Protein AF-A0A0F9R6Q9-F1 (afdb_monomer_lite)

Organism: NCBI:txid412755

Foldseek 3Di:
DVPVVPPCPQDLLLLVCLLVVLLCLLVVLLVVLLVLVVVLVVQCVDWDDDPPDTSNVVCCVPSVVVNVVSLCSLVVSLVVSVVSLVVLQVSLQVDADDPVVLVSLVVSLVVSLVVLVVQLVVLVVQLPDPSRNVSSVSSVNSNVCSNCVSVVSNVSSVSSSVSNVVSNVVVCVVVPHD

Secondary structure (DSSP, 8-state):
-TTSTT-----S-HHHHHHHHHHHHHHHHHHHHHHHHHHHHHHHT---EETTEEHHHHHIIIIIHHHHHHHTHHHHHHHHHHHHHHHHHHHHHH----TTHHHHHHHHHHHHHHHHHHHHHHHHHHHT-TTTHHHHHT-HHHHHHHHTHHHHHHHHHHHHHHHHHHHHHHHHHHTT--

Structure (mmCIF, N/CA/C/O backbone):
data_AF-A0A0F9R6Q9-F1
#
_entry.id   AF-A0A0F9R6Q9-F1
#
loop_
_atom_site.group_PDB
_atom_site.id
_atom_site.type_symbol
_atom_site.label_atom_id
_atom_site.label_alt_id
_atom_site.label_comp_id
_atom_site.label_asym_id
_atom_site.label_entity_id
_atom_site.label_seq_id
_atom_site.pdbx_PDB_ins_code
_atom_site.Cartn_x
_atom_site.Cartn_y
_atom_site.Cartn_z
_atom_site.occupancy
_atom_site.B_iso_or_equiv
_atom_site.auth_seq_id
_atom_site.auth_comp_id
_atom_site.auth_asym_id
_atom_site.auth_atom_id
_atom_site.pdbx_PDB_model_num
ATOM 1 N N . MET A 1 1 ? -30.811 22.937 2.081 1.00 49.84 1 MET A N 1
ATOM 2 C CA . MET A 1 1 ? -29.394 22.518 2.237 1.00 49.84 1 MET A CA 1
ATOM 3 C C . MET A 1 1 ? -29.065 21.792 3.549 1.00 49.84 1 MET A C 1
ATOM 5 O O . MET A 1 1 ? -28.247 20.889 3.500 1.00 49.84 1 MET A O 1
ATOM 9 N N . LYS A 1 2 ? -29.714 22.069 4.697 1.00 50.75 2 LYS A N 1
ATOM 10 C CA . LYS A 1 2 ? -29.439 21.378 5.986 1.00 50.75 2 LYS A CA 1
ATOM 11 C C . LYS A 1 2 ? -29.636 19.845 5.993 1.00 50.75 2 LYS A C 1
ATOM 13 O O . LYS A 1 2 ? -29.065 19.165 6.833 1.00 50.75 2 LYS A O 1
ATOM 18 N N . LYS A 1 3 ? -30.422 19.289 5.062 1.00 51.88 3 LYS A N 1
ATOM 19 C CA . LYS A 1 3 ? -30.793 17.859 5.047 1.00 51.88 3 LYS A CA 1
ATOM 20 C C . LYS A 1 3 ? -29.731 16.928 4.438 1.00 51.88 3 LYS A C 1
ATOM 22 O O . LYS A 1 3 ? -29.736 15.747 4.757 1.00 51.88 3 LYS A O 1
ATOM 27 N N . LEU A 1 4 ? -28.808 17.443 3.617 1.00 53.22 4 LEU A N 1
ATOM 28 C CA . LEU A 1 4 ? -27.757 16.631 2.978 1.00 53.22 4 LEU A CA 1
ATOM 29 C C . LEU A 1 4 ? -26.579 16.318 3.919 1.00 53.22 4 LEU A C 1
ATOM 31 O O . LEU A 1 4 ? -25.857 15.357 3.691 1.00 53.22 4 LEU A O 1
ATOM 35 N N . ILE A 1 5 ? -26.413 17.079 5.007 1.00 56.38 5 ILE A N 1
ATOM 36 C CA . ILE A 1 5 ? -25.300 16.910 5.962 1.00 56.38 5 ILE A CA 1
ATOM 37 C C . ILE A 1 5 ? -25.595 15.821 7.015 1.00 56.38 5 ILE A C 1
ATOM 39 O O . ILE A 1 5 ? -24.672 15.276 7.614 1.00 56.38 5 ILE A O 1
ATOM 43 N N . ASN A 1 6 ? -26.864 15.441 7.206 1.00 53.72 6 ASN A N 1
ATOM 44 C CA . ASN A 1 6 ? -27.277 14.552 8.300 1.00 53.72 6 ASN A CA 1
ATOM 45 C C . ASN A 1 6 ? -27.251 13.053 7.976 1.00 53.72 6 ASN A C 1
ATOM 47 O O . ASN A 1 6 ? -27.572 12.252 8.847 1.00 53.72 6 ASN A O 1
ATOM 51 N N . ASN A 1 7 ? -26.860 12.649 6.765 1.00 53.81 7 ASN A N 1
ATOM 52 C CA . ASN A 1 7 ? -26.828 11.234 6.382 1.00 53.81 7 ASN A CA 1
ATOM 53 C C . ASN A 1 7 ? -25.393 10.709 6.249 1.00 53.81 7 ASN A C 1
ATOM 55 O O . ASN A 1 7 ? -25.050 10.025 5.290 1.00 53.81 7 ASN A O 1
ATOM 59 N N . LYS A 1 8 ? -24.537 11.036 7.224 1.00 55.62 8 LYS A N 1
ATOM 60 C CA . LYS A 1 8 ? -23.214 10.417 7.361 1.00 55.62 8 LYS A CA 1
ATOM 61 C C . LYS A 1 8 ? -23.377 9.018 7.954 1.00 55.62 8 LYS A C 1
ATOM 63 O O . LYS A 1 8 ? -23.100 8.797 9.131 1.00 55.62 8 LYS A O 1
ATOM 68 N N . LYS A 1 9 ? -23.882 8.076 7.155 1.00 58.88 9 LYS A N 1
ATOM 69 C CA . LYS A 1 9 ? -23.784 6.655 7.498 1.00 58.88 9 LYS A CA 1
ATOM 70 C C . LYS A 1 9 ? -22.306 6.305 7.422 1.00 58.88 9 LYS A C 1
ATOM 72 O O . LYS A 1 9 ? -21.715 6.392 6.353 1.00 58.88 9 LYS A O 1
ATOM 77 N N . GLY A 1 10 ? -21.704 6.026 8.571 1.00 59.50 10 GLY A N 1
ATOM 78 C CA . GLY A 1 10 ? -20.314 5.603 8.611 1.00 59.50 10 GLY A CA 1
ATOM 79 C C . GLY A 1 10 ? -20.150 4.325 7.814 1.00 59.50 10 GLY A C 1
ATOM 80 O O . GLY A 1 10 ? -20.904 3.380 8.022 1.00 59.50 10 GLY A O 1
ATOM 81 N N . GLU A 1 11 ? -19.177 4.304 6.920 1.00 73.69 11 GLU A N 1
ATOM 82 C CA . GLU A 1 11 ? -18.797 3.089 6.227 1.00 73.69 11 GLU A CA 1
ATOM 83 C C . GLU A 1 11 ? -18.046 2.188 7.235 1.00 73.69 11 GLU A C 1
ATOM 85 O O . GLU A 1 11 ? -17.317 2.648 8.126 1.00 73.69 11 GLU A O 1
ATOM 90 N N . TYR A 1 12 ? -18.425 0.907 7.264 1.00 72.69 12 TYR A N 1
ATOM 91 C CA . TYR A 1 12 ? -17.938 -0.087 8.240 1.00 72.69 12 TYR A CA 1
ATOM 92 C C . TYR A 1 12 ? -16.929 -1.046 7.610 1.00 72.69 12 TYR A C 1
ATOM 94 O O . TYR A 1 12 ? -16.287 -1.822 8.309 1.00 72.69 12 TYR A O 1
ATOM 102 N N . ALA A 1 13 ? -16.810 -0.987 6.286 1.00 84.44 13 ALA A N 1
ATOM 103 C CA . ALA A 1 13 ? -15.943 -1.835 5.495 1.00 84.44 13 ALA A CA 1
ATOM 104 C C . ALA A 1 13 ? -14.627 -1.133 5.129 1.00 84.44 13 ALA A C 1
ATOM 106 O O . ALA A 1 13 ? -13.874 -1.685 4.344 1.00 84.44 13 ALA A O 1
ATOM 107 N N . ASP A 1 14 ? -14.314 0.034 5.701 1.00 88.94 14 ASP A N 1
ATOM 108 C CA . ASP A 1 14 ? -13.165 0.867 5.311 1.00 88.94 14 ASP A CA 1
ATOM 109 C C . ASP A 1 14 ? -11.842 0.093 5.302 1.00 88.94 14 ASP A C 1
ATOM 111 O O . ASP A 1 14 ? -11.102 0.135 4.324 1.00 88.94 14 ASP A O 1
ATOM 115 N N . VAL A 1 15 ? -11.561 -0.670 6.366 1.00 90.31 15 VAL A N 1
ATOM 116 C CA . VAL A 1 15 ? -10.342 -1.493 6.465 1.00 90.31 15 VAL A CA 1
ATOM 117 C C . VAL A 1 15 ? -10.361 -2.627 5.439 1.00 90.31 15 VAL A C 1
ATOM 119 O O . VAL A 1 15 ? -9.342 -2.930 4.829 1.00 90.31 15 VAL A O 1
ATOM 122 N N . PHE A 1 16 ? -11.522 -3.238 5.212 1.00 90.81 16 PHE A N 1
ATOM 123 C CA . PHE A 1 16 ? -11.678 -4.316 4.239 1.00 90.81 16 PHE A CA 1
ATOM 124 C C . PHE A 1 16 ? -11.489 -3.815 2.798 1.00 90.81 16 PHE A C 1
ATOM 126 O O . PHE A 1 16 ? -10.716 -4.390 2.033 1.00 90.81 16 PHE A O 1
ATOM 133 N N . ILE A 1 17 ? -12.130 -2.697 2.450 1.00 92.06 17 ILE A N 1
ATOM 134 C CA . ILE A 1 17 ? -11.990 -2.013 1.161 1.00 92.06 17 ILE A CA 1
ATOM 135 C C . ILE A 1 17 ? -10.543 -1.571 0.964 1.00 92.06 17 ILE A C 1
ATOM 137 O O . ILE A 1 17 ? -9.988 -1.780 -0.109 1.00 92.06 17 ILE A O 1
ATOM 141 N N . PHE A 1 18 ? -9.901 -1.024 1.998 1.00 94.81 18 PHE A N 1
ATOM 142 C CA . PHE A 1 18 ? -8.489 -0.650 1.966 1.00 94.81 18 PHE A CA 1
ATOM 143 C C . PHE A 1 18 ? -7.573 -1.813 1.581 1.00 94.81 18 PHE A C 1
ATOM 145 O O . PHE A 1 18 ? -6.717 -1.656 0.710 1.00 94.81 18 PHE A O 1
ATOM 152 N N . ILE A 1 19 ? -7.770 -2.988 2.176 1.00 95.06 19 ILE A N 1
ATOM 153 C CA . ILE A 1 19 ? -6.961 -4.175 1.873 1.00 95.06 19 ILE A CA 1
ATOM 154 C C . ILE A 1 19 ? -7.124 -4.581 0.404 1.00 95.06 19 ILE A C 1
ATOM 156 O O . ILE A 1 19 ? -6.133 -4.789 -0.292 1.00 95.06 19 ILE A O 1
ATOM 160 N N . ILE A 1 20 ? -8.361 -4.647 -0.093 1.00 95.06 20 ILE A N 1
ATOM 161 C CA . ILE A 1 20 ? -8.629 -5.044 -1.482 1.00 95.06 20 ILE A CA 1
ATOM 162 C C . ILE A 1 20 ? -8.074 -4.007 -2.462 1.00 95.06 20 ILE A C 1
ATOM 164 O O . ILE A 1 20 ? -7.374 -4.350 -3.412 1.00 95.06 20 ILE A O 1
ATOM 168 N N . MET A 1 21 ? -8.362 -2.730 -2.226 1.00 96.88 21 MET A N 1
ATOM 169 C CA . MET A 1 21 ? -7.955 -1.648 -3.117 1.00 96.88 21 MET A CA 1
ATOM 170 C C . MET A 1 21 ? -6.442 -1.458 -3.137 1.00 96.88 21 MET A C 1
ATOM 172 O O . MET A 1 21 ? -5.885 -1.244 -4.208 1.00 96.88 21 MET A O 1
ATOM 176 N N . SER A 1 22 ? -5.762 -1.576 -1.994 1.00 96.81 22 SER A N 1
ATOM 177 C CA . SER A 1 22 ? -4.297 -1.501 -1.955 1.00 96.81 22 SER A CA 1
ATOM 178 C C . SER A 1 22 ? -3.659 -2.610 -2.789 1.00 96.81 22 SER A C 1
ATOM 180 O O . SER A 1 22 ? -2.757 -2.329 -3.574 1.00 96.81 22 SER A O 1
ATOM 182 N N . PHE A 1 23 ? -4.175 -3.840 -2.708 1.00 96.88 23 PHE A N 1
ATOM 183 C CA . PHE A 1 23 ? -3.719 -4.939 -3.556 1.00 96.88 23 PHE A CA 1
ATOM 184 C C . PHE A 1 23 ? -3.945 -4.646 -5.043 1.00 96.88 23 PHE A C 1
ATOM 186 O O . PHE A 1 23 ? -3.007 -4.742 -5.834 1.00 96.88 23 PHE A O 1
ATOM 193 N N . ILE A 1 24 ? -5.160 -4.229 -5.418 1.00 97.19 24 ILE A N 1
ATOM 194 C CA . ILE A 1 24 ? -5.497 -3.905 -6.810 1.00 97.19 24 ILE A CA 1
ATOM 195 C C . ILE A 1 24 ? -4.586 -2.799 -7.348 1.00 97.19 24 ILE A C 1
ATOM 197 O O . ILE A 1 24 ? -4.060 -2.948 -8.445 1.00 97.19 24 ILE A O 1
ATOM 201 N N . ILE A 1 25 ? -4.363 -1.722 -6.590 1.00 96.25 25 ILE A N 1
ATOM 202 C CA . ILE A 1 25 ? -3.530 -0.589 -7.018 1.00 96.25 25 ILE A CA 1
ATOM 203 C C . ILE A 1 25 ? -2.104 -1.046 -7.331 1.00 96.25 25 ILE A C 1
ATOM 205 O O . ILE A 1 25 ? -1.585 -0.718 -8.397 1.00 96.25 25 ILE A O 1
ATOM 209 N N . VAL A 1 26 ? -1.467 -1.813 -6.438 1.00 96.00 26 VAL A N 1
ATOM 210 C CA . VAL A 1 26 ? -0.075 -2.244 -6.653 1.00 96.00 26 VAL A CA 1
ATOM 211 C C . VAL A 1 26 ? 0.029 -3.235 -7.794 1.00 96.00 26 VAL A C 1
ATOM 213 O O . VAL A 1 26 ? 0.917 -3.096 -8.628 1.00 96.00 26 VAL A O 1
ATOM 216 N N . VAL A 1 27 ? -0.873 -4.215 -7.863 1.00 95.56 27 VAL A N 1
ATOM 217 C CA . VAL A 1 27 ? -0.855 -5.201 -8.949 1.00 95.56 27 VAL A CA 1
ATOM 218 C C . VAL A 1 27 ? -1.107 -4.515 -10.288 1.00 95.56 27 VAL A C 1
ATOM 220 O O . VAL A 1 27 ? -0.367 -4.748 -11.240 1.00 95.56 27 VAL A O 1
ATOM 223 N N . PHE A 1 28 ? -2.089 -3.618 -10.360 1.00 96.06 28 PHE A N 1
ATOM 224 C CA . PHE A 1 28 ? -2.407 -2.876 -11.574 1.00 96.06 28 PHE A CA 1
ATOM 225 C C . PHE A 1 28 ? -1.237 -1.992 -12.026 1.00 96.06 28 PHE A C 1
ATOM 227 O O . PHE A 1 28 ? -0.810 -2.090 -13.176 1.00 96.06 28 PHE A O 1
ATOM 234 N N . PHE A 1 29 ? -0.657 -1.184 -11.130 1.00 95.75 29 PHE A N 1
ATOM 235 C CA . PHE A 1 29 ? 0.497 -0.344 -11.475 1.00 95.75 29 PHE A CA 1
ATOM 236 C C . PHE A 1 29 ? 1.744 -1.164 -11.786 1.00 95.75 29 PHE A C 1
ATOM 238 O O . PHE A 1 29 ? 2.501 -0.790 -12.677 1.00 95.75 29 PHE A O 1
ATOM 245 N N . GLY A 1 30 ? 1.942 -2.291 -11.104 1.00 94.56 30 GLY A N 1
ATOM 246 C CA . GLY A 1 30 ? 3.013 -3.227 -11.409 1.00 94.56 30 GLY A CA 1
ATOM 247 C C . GLY A 1 30 ? 2.889 -3.767 -12.830 1.00 94.56 30 GLY A C 1
ATOM 248 O O . GLY A 1 30 ? 3.855 -3.697 -13.584 1.00 94.56 30 GLY A O 1
ATOM 249 N N . ILE A 1 31 ? 1.702 -4.255 -13.219 1.00 93.62 31 ILE A N 1
ATOM 250 C CA . ILE A 1 31 ? 1.449 -4.821 -14.556 1.00 93.62 31 ILE A CA 1
ATOM 251 C C . ILE A 1 31 ? 1.641 -3.752 -15.623 1.00 93.62 31 ILE A C 1
ATOM 253 O O . ILE A 1 31 ? 2.298 -4.008 -16.631 1.00 93.62 31 ILE A O 1
ATOM 257 N N . MET A 1 32 ? 1.112 -2.548 -15.392 1.00 93.50 32 MET A N 1
ATOM 258 C CA . MET A 1 32 ? 1.340 -1.424 -16.293 1.00 93.50 32 MET A CA 1
ATOM 259 C C . MET A 1 32 ? 2.835 -1.155 -16.452 1.00 93.50 32 MET A C 1
ATOM 261 O O . MET A 1 32 ? 3.331 -1.167 -17.574 1.00 93.50 32 MET A O 1
ATOM 265 N N . TYR A 1 33 ? 3.564 -0.974 -15.348 1.00 94.00 33 TYR A N 1
ATOM 266 C CA . TYR A 1 33 ? 4.995 -0.680 -15.385 1.00 94.00 33 TYR A CA 1
ATOM 267 C C . TYR A 1 33 ? 5.789 -1.769 -16.118 1.00 94.00 33 TYR A C 1
ATOM 269 O O . TYR A 1 33 ? 6.600 -1.453 -16.984 1.00 94.00 33 TYR A O 1
ATOM 277 N N . TYR A 1 34 ? 5.493 -3.043 -15.848 1.00 93.62 34 TYR A N 1
ATOM 278 C CA . TYR A 1 34 ? 6.094 -4.177 -16.549 1.00 93.62 34 TYR A CA 1
ATOM 279 C C . TYR A 1 34 ? 5.847 -4.121 -18.061 1.00 93.62 34 TYR A C 1
ATOM 281 O O . TYR A 1 34 ? 6.783 -4.257 -18.849 1.00 93.62 34 TYR A O 1
ATOM 289 N N . GLY A 1 35 ? 4.601 -3.864 -18.473 1.00 92.38 35 GLY A N 1
ATOM 290 C CA . GLY A 1 35 ? 4.248 -3.706 -19.882 1.00 92.38 35 GLY A CA 1
ATOM 291 C C . GLY A 1 35 ? 5.049 -2.590 -20.555 1.00 92.38 35 GLY A C 1
ATOM 292 O O . GLY A 1 35 ? 5.602 -2.801 -21.632 1.00 92.38 35 GLY A O 1
ATOM 293 N N . PHE A 1 36 ? 5.185 -1.433 -19.901 1.00 91.19 36 PHE A N 1
ATOM 294 C CA . PHE A 1 36 ? 5.986 -0.318 -20.420 1.00 91.19 36 PHE A CA 1
ATOM 295 C C . PHE A 1 36 ? 7.472 -0.658 -20.538 1.00 91.19 36 PHE A C 1
ATOM 297 O O . PHE A 1 36 ? 8.080 -0.314 -21.548 1.00 91.19 36 PHE A O 1
ATOM 304 N N . THR A 1 37 ? 8.046 -1.377 -19.570 1.00 91.00 37 THR A N 1
ATOM 305 C CA . THR A 1 37 ? 9.433 -1.857 -19.654 1.00 91.00 37 THR A CA 1
ATOM 306 C C . THR A 1 37 ? 9.634 -2.819 -20.828 1.00 91.00 37 THR A C 1
ATOM 308 O O . THR A 1 37 ? 10.640 -2.727 -21.525 1.00 91.00 37 THR A O 1
ATOM 311 N N . LEU A 1 38 ? 8.685 -3.724 -21.096 1.00 91.56 38 LEU A N 1
ATOM 312 C CA . LEU A 1 38 ? 8.763 -4.601 -22.270 1.00 91.56 38 LEU A CA 1
ATOM 313 C C . LEU A 1 38 ? 8.717 -3.811 -23.583 1.00 91.56 38 LEU A C 1
ATOM 315 O O . LEU A 1 38 ? 9.491 -4.105 -24.493 1.00 91.56 38 LEU A O 1
ATOM 319 N N . PHE A 1 39 ? 7.843 -2.804 -23.676 1.00 89.44 39 PHE A N 1
ATOM 320 C CA . PHE A 1 39 ? 7.769 -1.933 -24.849 1.00 89.44 39 PHE A CA 1
ATOM 321 C C . PHE A 1 39 ? 9.050 -1.122 -25.055 1.00 89.44 39 PHE A C 1
ATOM 323 O O . PHE A 1 39 ? 9.545 -1.065 -26.176 1.00 89.44 39 PHE A O 1
ATOM 330 N N . ASP A 1 40 ? 9.597 -0.531 -23.992 1.00 88.62 40 ASP A N 1
ATOM 331 C CA . ASP A 1 40 ? 10.844 0.237 -24.047 1.00 88.62 40 ASP A CA 1
ATOM 332 C C . ASP A 1 40 ? 12.018 -0.628 -24.530 1.00 88.62 40 ASP A C 1
ATOM 334 O O . ASP A 1 40 ? 12.693 -0.285 -25.501 1.00 88.62 40 ASP A O 1
ATOM 338 N N . ASN A 1 41 ? 12.170 -1.827 -23.958 1.00 89.12 41 ASN A N 1
ATOM 339 C CA . ASN A 1 41 ? 13.186 -2.784 -24.389 1.00 89.12 41 ASN A CA 1
ATOM 340 C C . ASN A 1 41 ? 13.006 -3.201 -25.856 1.00 89.12 41 ASN A C 1
ATOM 342 O O . ASN A 1 41 ? 13.977 -3.252 -26.607 1.00 89.12 41 ASN A O 1
ATOM 346 N N . ALA A 1 42 ? 11.774 -3.487 -26.289 1.00 89.06 42 ALA A N 1
ATOM 347 C CA . ALA A 1 42 ? 11.504 -3.871 -27.671 1.00 89.06 42 ALA A CA 1
ATOM 348 C C . ALA A 1 42 ? 11.851 -2.738 -28.650 1.00 89.06 42 ALA A C 1
ATOM 350 O O . ALA A 1 42 ? 12.528 -2.978 -29.649 1.00 89.06 42 ALA A O 1
ATOM 351 N N . LEU A 1 43 ? 11.453 -1.499 -28.349 1.00 85.88 43 LEU A N 1
ATOM 352 C CA . LEU A 1 43 ? 11.742 -0.340 -29.195 1.00 85.88 43 LEU A CA 1
ATOM 353 C C . LEU A 1 43 ? 13.237 0.003 -29.224 1.00 85.88 43 LEU A C 1
ATOM 355 O O . LEU A 1 43 ? 13.754 0.336 -30.287 1.00 85.88 43 LEU A O 1
ATOM 359 N N . GLY A 1 44 ? 13.945 -0.148 -28.101 1.00 82.12 44 GLY A N 1
ATOM 360 C CA . GLY A 1 44 ? 15.389 0.086 -28.015 1.00 82.12 44 GLY A CA 1
ATOM 361 C C . GLY A 1 44 ? 16.240 -0.906 -28.818 1.00 82.12 44 GLY A C 1
ATOM 362 O O . GLY A 1 44 ? 17.363 -0.583 -29.205 1.00 82.12 44 GLY A O 1
ATOM 363 N N . THR A 1 45 ? 15.717 -2.102 -29.114 1.00 85.38 45 THR A N 1
ATOM 364 C CA . THR A 1 45 ? 16.413 -3.088 -29.966 1.00 85.38 45 THR A CA 1
ATOM 365 C C . THR A 1 45 ? 16.292 -2.807 -31.463 1.00 85.38 45 THR A C 1
ATOM 367 O O . THR A 1 45 ? 17.041 -3.375 -32.259 1.00 85.38 45 THR A O 1
ATOM 370 N N . ILE A 1 46 ? 15.370 -1.932 -31.868 1.00 82.06 46 ILE A N 1
ATOM 371 C CA . ILE A 1 46 ? 15.126 -1.620 -33.272 1.00 82.06 46 ILE A CA 1
ATOM 372 C C . ILE A 1 46 ? 16.068 -0.487 -33.691 1.00 82.06 46 ILE A C 1
ATOM 374 O O . ILE A 1 46 ? 15.859 0.673 -33.350 1.00 82.06 46 ILE A O 1
ATOM 378 N N . GLN A 1 47 ? 17.105 -0.825 -34.456 1.00 77.25 47 GLN A N 1
ATOM 379 C CA . GLN A 1 47 ? 18.075 0.139 -34.976 1.00 77.25 47 GLN A CA 1
ATOM 380 C C . GLN A 1 47 ? 17.966 0.211 -36.497 1.00 77.25 47 GLN A C 1
ATOM 382 O O . GLN A 1 47 ? 18.406 -0.689 -37.209 1.00 77.25 47 GLN A O 1
ATOM 387 N N . PHE A 1 48 ? 17.369 1.286 -37.000 1.00 78.56 48 PHE A N 1
ATOM 388 C CA . PHE A 1 48 ? 17.447 1.653 -38.409 1.00 78.56 48 PHE A CA 1
ATOM 389 C C . PHE A 1 48 ? 17.512 3.174 -38.537 1.00 78.56 48 PHE A C 1
ATOM 391 O O . PHE A 1 48 ? 16.972 3.905 -37.704 1.00 78.56 48 PHE A O 1
ATOM 398 N N . ASP A 1 49 ? 18.202 3.656 -39.563 1.00 74.12 49 ASP A N 1
ATOM 399 C CA . ASP A 1 49 ? 18.291 5.087 -39.837 1.00 74.12 49 ASP A CA 1
ATOM 400 C C . ASP A 1 49 ? 17.112 5.530 -40.708 1.00 74.12 49 ASP A C 1
ATOM 402 O O . ASP A 1 49 ? 16.768 4.888 -41.704 1.00 74.12 49 ASP A O 1
ATOM 406 N N . ILE A 1 50 ? 16.482 6.642 -40.323 1.00 72.69 50 ILE A N 1
ATOM 407 C CA . ILE A 1 50 ? 15.455 7.319 -41.115 1.00 72.69 50 ILE A CA 1
ATOM 408 C C . ILE A 1 50 ? 16.035 8.676 -41.519 1.00 72.69 50 ILE A C 1
ATOM 410 O O . ILE A 1 50 ? 15.971 9.646 -40.761 1.00 72.69 50 ILE A O 1
ATOM 414 N N . GLY A 1 51 ? 16.623 8.744 -42.716 1.00 79.00 51 GLY A N 1
ATOM 415 C CA . GLY A 1 51 ? 17.336 9.941 -43.177 1.00 79.00 51 GLY A CA 1
ATOM 416 C C . GLY A 1 51 ? 18.591 10.221 -42.341 1.00 79.00 51 GLY A C 1
ATOM 417 O O . GLY A 1 51 ? 19.361 9.303 -42.084 1.00 79.00 51 GLY A O 1
ATOM 418 N N . ASP A 1 52 ? 18.772 11.472 -41.902 1.00 77.19 52 ASP A N 1
ATOM 419 C CA . ASP A 1 52 ? 19.916 11.923 -41.081 1.00 77.19 52 ASP A CA 1
ATOM 420 C C . ASP A 1 52 ? 19.713 11.704 -39.566 1.00 77.19 52 ASP A C 1
ATOM 422 O O . ASP A 1 52 ? 20.569 12.060 -38.753 1.00 77.19 52 ASP A O 1
ATOM 426 N N . THR A 1 53 ? 18.567 11.150 -39.156 1.00 73.19 53 THR A N 1
ATOM 427 C CA . THR A 1 53 ? 18.219 10.938 -37.743 1.00 73.19 53 THR A CA 1
ATOM 428 C C . THR A 1 53 ? 18.066 9.459 -37.422 1.00 73.19 53 THR A C 1
ATOM 430 O O . THR A 1 53 ? 17.280 8.746 -38.048 1.00 73.19 53 THR A O 1
ATOM 433 N N . ASN A 1 54 ? 18.781 9.010 -36.391 1.00 80.94 54 ASN A N 1
ATOM 434 C CA . ASN A 1 54 ? 18.693 7.638 -35.912 1.00 80.94 54 ASN A CA 1
ATOM 435 C C . ASN A 1 54 ? 17.333 7.406 -35.235 1.00 80.94 54 ASN A C 1
ATOM 437 O O . ASN A 1 54 ? 16.932 8.183 -34.361 1.00 80.94 54 ASN A O 1
ATOM 441 N N . PHE A 1 55 ? 16.630 6.330 -35.603 1.00 80.12 55 PHE A N 1
ATOM 442 C CA . PHE A 1 55 ? 15.324 5.988 -35.024 1.00 80.12 55 PHE A CA 1
ATOM 443 C C . PHE A 1 55 ? 15.370 5.905 -33.492 1.00 80.12 55 PHE A C 1
ATOM 445 O O . PHE A 1 55 ? 14.460 6.384 -32.816 1.00 80.12 55 PHE A O 1
ATOM 452 N N . THR A 1 56 ? 16.481 5.417 -32.934 1.00 80.69 56 THR A N 1
ATOM 453 C CA . THR A 1 56 ? 16.704 5.335 -31.483 1.00 80.69 56 THR A CA 1
ATOM 454 C C . THR A 1 56 ? 16.607 6.706 -30.807 1.00 80.69 56 THR A C 1
ATOM 456 O O . THR A 1 56 ? 16.071 6.824 -29.710 1.00 80.69 56 THR A O 1
ATOM 459 N N . THR A 1 57 ? 17.079 7.777 -31.454 1.00 82.38 57 THR A N 1
ATOM 460 C CA . THR A 1 57 ? 17.004 9.137 -30.898 1.00 82.38 57 THR A CA 1
ATOM 461 C C . THR A 1 57 ? 15.564 9.641 -30.847 1.00 82.38 57 THR A C 1
ATOM 463 O O . THR A 1 57 ? 15.162 10.240 -29.851 1.00 82.38 57 THR A O 1
ATOM 466 N N . ILE A 1 58 ? 14.772 9.357 -31.885 1.00 82.44 58 ILE A N 1
ATOM 467 C CA . ILE A 1 58 ? 13.352 9.730 -31.949 1.00 82.44 58 ILE A CA 1
ATOM 468 C C . ILE A 1 58 ? 12.558 8.963 -30.884 1.00 82.44 58 ILE A C 1
ATOM 470 O O . ILE A 1 58 ? 11.760 9.560 -30.156 1.00 82.44 58 ILE A O 1
ATOM 474 N N . VAL A 1 5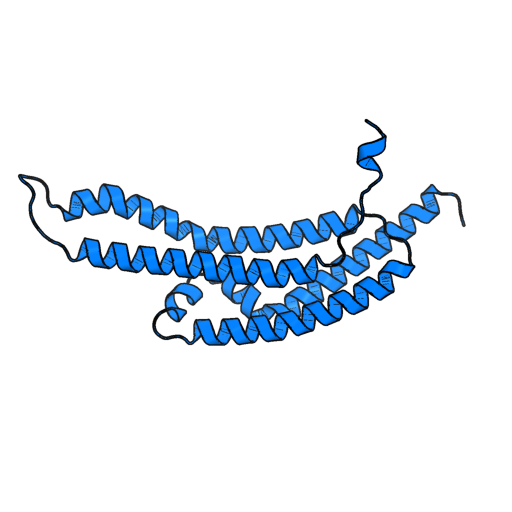9 ? 12.815 7.659 -30.749 1.00 83.06 59 VAL A N 1
ATOM 475 C CA . VAL A 1 59 ? 12.213 6.811 -29.711 1.00 83.06 59 VAL A CA 1
ATOM 476 C C . VAL A 1 59 ? 12.574 7.325 -28.319 1.00 83.06 59 VAL A C 1
ATOM 478 O O . VAL A 1 59 ? 11.680 7.541 -27.510 1.00 83.06 59 VAL A O 1
ATOM 481 N N . ASN A 1 60 ? 13.843 7.623 -28.038 1.00 84.25 60 ASN A N 1
ATOM 482 C CA . ASN A 1 60 ? 14.249 8.127 -26.722 1.00 84.25 60 ASN A CA 1
ATOM 483 C C . ASN A 1 60 ? 13.610 9.483 -26.382 1.00 84.25 60 ASN A C 1
ATOM 485 O O . ASN A 1 60 ? 13.232 9.719 -25.237 1.00 84.25 60 ASN A O 1
ATOM 489 N N . GLN A 1 61 ? 13.447 10.375 -27.363 1.00 88.06 61 GLN A N 1
ATOM 490 C CA . GLN A 1 61 ? 12.818 11.681 -27.139 1.00 88.06 61 GLN A CA 1
ATOM 491 C C . GLN A 1 61 ? 11.304 11.602 -26.915 1.00 88.06 61 GLN A C 1
ATOM 493 O O . GLN A 1 61 ? 10.750 12.473 -26.250 1.00 88.06 61 GLN A O 1
ATOM 498 N N . THR A 1 62 ? 10.636 10.580 -27.451 1.00 85.75 62 THR A N 1
ATOM 499 C CA . THR A 1 62 ? 9.180 10.413 -27.333 1.00 85.75 62 THR A CA 1
ATOM 500 C C . THR A 1 62 ? 8.815 9.387 -26.267 1.00 85.75 62 THR A C 1
ATOM 502 O O . THR A 1 62 ? 8.176 9.720 -25.272 1.00 85.75 62 THR A O 1
ATOM 505 N N . TRP A 1 63 ? 9.249 8.145 -26.446 1.00 86.88 63 TRP A N 1
ATOM 506 C CA . TRP A 1 63 ? 8.967 7.031 -25.551 1.00 86.88 63 TRP A CA 1
ATOM 507 C C . TRP A 1 63 ? 9.769 7.091 -24.252 1.00 86.88 63 TRP A C 1
ATOM 509 O O . TRP A 1 63 ? 9.213 6.799 -23.197 1.00 86.88 63 TRP A O 1
ATOM 519 N N . GLY A 1 64 ? 11.022 7.556 -24.291 1.00 84.62 64 GLY A N 1
ATOM 520 C CA . GLY A 1 64 ? 11.847 7.690 -23.082 1.00 84.62 64 GLY A CA 1
ATOM 521 C C . GLY A 1 64 ? 11.229 8.636 -22.045 1.00 84.62 64 GLY A C 1
ATOM 522 O O . GLY A 1 64 ? 11.158 8.305 -20.865 1.00 84.62 64 GLY A O 1
ATOM 523 N N . GLN A 1 65 ? 10.653 9.762 -22.486 1.00 86.94 65 GLN A N 1
ATOM 524 C CA . GLN A 1 65 ? 9.927 10.677 -21.591 1.00 86.94 65 GLN A CA 1
ATOM 525 C C . GLN A 1 65 ? 8.676 10.033 -20.977 1.00 86.94 65 GLN A C 1
ATOM 527 O O . GLN A 1 65 ? 8.344 10.282 -19.817 1.00 86.94 65 GLN A O 1
ATOM 532 N N . VAL A 1 66 ? 7.976 9.201 -21.752 1.00 86.19 66 VAL A N 1
ATOM 533 C CA . VAL A 1 66 ? 6.821 8.441 -21.267 1.00 86.19 66 VAL A CA 1
ATOM 534 C C . VAL A 1 66 ? 7.284 7.429 -20.221 1.00 86.19 66 VAL A C 1
ATOM 536 O O . VAL A 1 66 ? 6.738 7.406 -19.120 1.00 86.19 66 VAL A O 1
ATOM 539 N N . TYR A 1 67 ? 8.323 6.649 -20.514 1.00 87.00 67 TYR A N 1
ATOM 540 C CA . TYR A 1 67 ? 8.894 5.665 -19.598 1.00 87.00 67 TYR A CA 1
ATOM 541 C C . TYR A 1 67 ? 9.338 6.283 -18.262 1.00 87.00 67 TYR A C 1
ATOM 543 O O . TYR A 1 67 ? 8.980 5.773 -17.195 1.00 87.00 67 TYR A O 1
ATOM 551 N N . ASP A 1 68 ? 10.017 7.431 -18.303 1.00 88.06 68 ASP A N 1
ATOM 552 C CA . ASP A 1 68 ? 10.423 8.173 -17.106 1.00 88.06 68 ASP A CA 1
ATOM 553 C C . ASP A 1 68 ? 9.215 8.599 -16.256 1.00 88.06 68 ASP A C 1
ATOM 555 O O . ASP A 1 68 ? 9.226 8.463 -15.026 1.00 88.06 68 ASP A O 1
ATOM 559 N N . ALA A 1 69 ? 8.131 9.054 -16.894 1.00 88.56 69 ALA A N 1
ATOM 560 C CA . ALA A 1 69 ? 6.886 9.373 -16.199 1.00 88.56 69 ALA A CA 1
ATOM 561 C C . ALA A 1 69 ? 6.258 8.126 -15.550 1.00 88.56 69 ALA A C 1
ATOM 563 O O . ALA A 1 69 ? 5.787 8.189 -14.412 1.00 88.56 69 ALA A O 1
ATOM 564 N N . TYR A 1 70 ? 6.314 6.968 -16.214 1.00 87.88 70 TYR A N 1
ATOM 565 C CA . TYR A 1 70 ? 5.840 5.697 -15.657 1.00 87.88 70 TYR A CA 1
ATOM 566 C C . TYR A 1 70 ? 6.665 5.222 -14.454 1.00 87.88 70 TYR A C 1
ATOM 568 O O . TYR A 1 70 ? 6.114 4.586 -13.552 1.00 87.88 70 TYR A O 1
ATOM 576 N N . GLY A 1 71 ? 7.943 5.601 -14.356 1.00 88.38 71 GLY A N 1
ATOM 577 C CA . GLY A 1 71 ? 8.752 5.400 -13.149 1.00 88.38 71 GLY A CA 1
ATOM 578 C C . GLY A 1 71 ? 8.127 6.014 -11.888 1.00 88.38 71 GLY A C 1
ATOM 579 O O . GLY A 1 71 ? 8.264 5.462 -10.790 1.00 88.38 71 GLY A O 1
ATOM 580 N N . GLN A 1 72 ? 7.357 7.098 -12.034 1.00 92.75 72 GLN A N 1
ATOM 581 C CA . GLN A 1 72 ? 6.676 7.767 -10.922 1.00 92.75 72 GLN A CA 1
ATOM 582 C C . GLN A 1 72 ? 5.507 6.954 -10.350 1.00 92.75 72 GLN A C 1
ATOM 584 O O . GLN A 1 72 ? 5.114 7.190 -9.204 1.00 92.75 72 GLN A O 1
ATOM 589 N N . LEU A 1 73 ? 4.985 5.956 -11.081 1.00 92.00 73 LEU A N 1
ATOM 590 C CA . LEU A 1 73 ? 3.926 5.071 -10.579 1.00 92.00 73 LEU A CA 1
ATOM 591 C C . LEU A 1 73 ? 4.332 4.351 -9.292 1.00 92.00 73 LEU A C 1
ATOM 593 O O . LEU A 1 73 ? 3.479 4.093 -8.443 1.00 92.00 73 LEU A O 1
ATOM 597 N N . ARG A 1 74 ? 5.628 4.063 -9.115 1.00 92.44 74 ARG A N 1
ATOM 598 C CA . ARG A 1 74 ? 6.162 3.423 -7.902 1.00 92.44 74 ARG A CA 1
ATOM 599 C C . ARG A 1 74 ? 5.903 4.273 -6.664 1.00 92.44 74 ARG A C 1
ATOM 601 O O . ARG A 1 74 ? 5.381 3.787 -5.660 1.00 92.44 74 ARG A O 1
ATOM 608 N N . THR A 1 75 ? 6.221 5.559 -6.762 1.00 93.25 75 THR A N 1
ATOM 609 C CA . THR A 1 75 ? 5.982 6.539 -5.700 1.00 93.25 75 THR A CA 1
ATOM 610 C C . THR A 1 75 ? 4.489 6.801 -5.536 1.00 93.25 75 THR A C 1
ATOM 612 O O . THR A 1 75 ? 3.993 6.851 -4.412 1.00 93.25 75 THR A O 1
ATOM 615 N N . LEU A 1 76 ? 3.751 6.906 -6.644 1.00 95.06 76 LEU A N 1
ATOM 616 C CA . LEU A 1 76 ? 2.313 7.154 -6.619 1.00 95.06 76 LEU A CA 1
ATOM 617 C C . LEU A 1 76 ? 1.542 6.025 -5.920 1.00 95.06 76 LEU A C 1
ATOM 619 O O . LEU A 1 76 ? 0.670 6.318 -5.108 1.00 95.06 76 LEU A O 1
ATOM 623 N N . ALA A 1 77 ? 1.886 4.754 -6.164 1.00 95.62 77 ALA A N 1
ATOM 624 C CA . ALA A 1 77 ? 1.279 3.606 -5.482 1.00 95.62 77 ALA A CA 1
ATOM 625 C C . ALA A 1 77 ? 1.395 3.736 -3.958 1.00 95.62 77 ALA A C 1
ATOM 627 O O . ALA A 1 77 ? 0.411 3.597 -3.232 1.00 95.62 77 ALA A O 1
ATOM 628 N N . TYR A 1 78 ? 2.603 4.046 -3.480 1.00 95.44 78 TYR A N 1
ATOM 629 C CA . TYR A 1 78 ? 2.869 4.244 -2.061 1.00 95.44 78 TYR A CA 1
ATOM 630 C C . TYR A 1 78 ? 2.042 5.402 -1.488 1.00 95.44 78 TYR A C 1
ATOM 632 O O . TYR A 1 78 ? 1.364 5.236 -0.474 1.00 95.44 78 TYR A O 1
ATOM 640 N N . VAL A 1 79 ? 2.055 6.556 -2.163 1.00 96.69 79 VAL A N 1
ATOM 641 C CA . VAL A 1 79 ? 1.320 7.754 -1.732 1.00 96.69 79 VAL A CA 1
ATOM 642 C C . VAL A 1 79 ? -0.188 7.509 -1.701 1.00 96.69 79 VAL A C 1
ATOM 644 O O . VAL A 1 79 ? -0.845 7.944 -0.759 1.00 96.69 79 VAL A O 1
ATOM 647 N N . LEU A 1 80 ? -0.745 6.788 -2.677 1.00 96.69 80 LEU A N 1
ATOM 648 C CA . LEU A 1 80 ? -2.170 6.457 -2.714 1.00 96.69 80 LEU A CA 1
ATOM 649 C C . LEU A 1 80 ? -2.573 5.559 -1.543 1.00 96.69 80 LEU A C 1
ATOM 651 O O . LEU A 1 80 ? -3.526 5.880 -0.836 1.00 96.69 80 LEU A O 1
ATOM 655 N N . ILE A 1 81 ? -1.829 4.478 -1.292 1.00 96.44 81 ILE A N 1
ATOM 656 C CA . ILE A 1 81 ? -2.111 3.570 -0.169 1.00 96.44 81 ILE A CA 1
ATOM 657 C C . ILE A 1 81 ? -1.999 4.323 1.156 1.00 96.44 81 ILE A C 1
ATOM 659 O O . ILE A 1 81 ? -2.888 4.231 2.000 1.00 96.44 81 ILE A O 1
ATOM 663 N N . PHE A 1 82 ? -0.950 5.125 1.326 1.00 96.06 82 PHE A N 1
ATOM 664 C CA . PHE A 1 82 ? -0.784 5.948 2.518 1.00 96.06 82 PHE A CA 1
ATOM 665 C C . PHE A 1 82 ? -1.918 6.978 2.677 1.00 96.06 82 PHE A C 1
ATOM 667 O O . PHE A 1 82 ? -2.468 7.150 3.765 1.00 96.06 82 PHE A O 1
ATOM 674 N N . GLY A 1 83 ? -2.337 7.622 1.586 1.00 96.81 83 GLY A N 1
ATOM 675 C CA . GLY A 1 83 ? -3.462 8.557 1.564 1.00 96.81 83 GLY A CA 1
ATOM 676 C C . GLY A 1 83 ? -4.792 7.905 1.953 1.00 96.81 83 GLY A C 1
ATOM 677 O O . GLY A 1 83 ? -5.598 8.518 2.658 1.00 96.81 83 GLY A O 1
ATOM 678 N N . MET A 1 84 ? -5.007 6.642 1.581 1.00 96.00 84 MET A N 1
ATOM 679 C CA . MET A 1 84 ? -6.161 5.870 2.044 1.00 96.00 84 MET A CA 1
ATOM 680 C C . MET A 1 84 ? -6.127 5.657 3.560 1.00 96.00 84 MET A C 1
ATOM 682 O O . MET A 1 84 ? -7.143 5.871 4.214 1.00 96.00 84 MET A O 1
ATOM 686 N N . ILE A 1 85 ? -4.967 5.322 4.137 1.00 95.75 85 ILE A N 1
ATOM 687 C CA . ILE A 1 85 ? -4.812 5.174 5.596 1.00 95.75 85 ILE A CA 1
ATOM 688 C C . ILE A 1 85 ? -5.203 6.471 6.314 1.00 95.75 85 ILE A C 1
ATOM 690 O O . ILE A 1 85 ? -5.994 6.449 7.260 1.00 95.75 85 ILE A O 1
ATOM 694 N N . LEU A 1 86 ? -4.704 7.613 5.834 1.00 96.06 86 LEU A N 1
ATOM 695 C CA . LEU A 1 86 ? -5.065 8.918 6.391 1.00 96.06 86 LEU A CA 1
ATOM 696 C C . LEU A 1 86 ? -6.567 9.190 6.272 1.00 96.06 86 LEU A C 1
ATOM 698 O O . LEU A 1 86 ? -7.187 9.662 7.224 1.00 96.06 86 LEU A O 1
ATOM 702 N N . THR A 1 87 ? -7.165 8.847 5.132 1.00 94.69 87 THR A N 1
ATOM 703 C CA . THR A 1 87 ? -8.603 9.025 4.898 1.00 94.69 87 THR A CA 1
ATOM 704 C C . THR A 1 87 ? -9.435 8.195 5.879 1.00 94.69 87 THR A C 1
ATOM 706 O O . THR A 1 87 ? -10.422 8.704 6.408 1.00 94.69 87 THR A O 1
ATOM 709 N N . ILE A 1 88 ? -9.010 6.970 6.212 1.00 93.38 88 ILE A N 1
ATOM 710 C CA . ILE A 1 88 ? -9.669 6.124 7.222 1.00 93.38 88 ILE A CA 1
ATOM 711 C C . ILE A 1 88 ? -9.616 6.784 8.600 1.00 93.38 88 ILE A C 1
ATOM 713 O O . ILE A 1 88 ? -10.627 6.821 9.300 1.00 93.38 88 ILE A O 1
ATOM 717 N N . PHE A 1 89 ? -8.471 7.339 9.000 1.00 93.50 89 PHE A N 1
ATOM 718 C CA . PHE A 1 89 ? -8.357 8.021 10.293 1.00 93.50 89 PHE A CA 1
ATOM 719 C C . PHE A 1 89 ? -9.204 9.292 10.360 1.00 93.50 89 PHE A C 1
ATOM 721 O O . PHE A 1 89 ? -9.892 9.522 11.356 1.00 93.50 89 PHE A O 1
ATOM 728 N N . VAL A 1 90 ? -9.219 10.087 9.289 1.00 91.62 90 VAL A N 1
ATOM 729 C CA . VAL A 1 90 ? -10.073 11.278 9.195 1.00 91.62 90 VAL A CA 1
ATOM 730 C C . VAL A 1 90 ? -11.555 10.889 9.223 1.00 91.62 90 VAL A C 1
ATOM 732 O O . VAL A 1 90 ? -12.332 11.516 9.943 1.00 91.62 90 VAL A O 1
ATOM 735 N N . SER A 1 91 ? -11.949 9.834 8.503 1.00 88.94 91 SER A N 1
ATOM 736 C CA . SER A 1 91 ? -13.311 9.280 8.508 1.00 88.94 91 SER A CA 1
ATOM 737 C C . SER A 1 91 ? -13.723 8.818 9.910 1.00 88.94 91 SER A C 1
ATOM 739 O O . SER A 1 91 ? -14.774 9.221 10.417 1.00 88.94 91 SER A O 1
ATOM 741 N N . ALA A 1 92 ? -12.857 8.056 10.583 1.00 88.75 92 ALA A N 1
ATOM 742 C CA . ALA A 1 92 ? -13.084 7.561 11.938 1.00 88.75 92 ALA A CA 1
ATOM 743 C C . ALA A 1 92 ? -13.261 8.695 12.957 1.00 88.75 92 ALA A C 1
ATOM 745 O O . ALA A 1 92 ? -14.076 8.585 13.870 1.00 88.75 92 ALA A O 1
ATOM 746 N N . TRP A 1 93 ? -12.528 9.798 12.788 1.00 87.19 93 TRP A N 1
ATOM 747 C CA . TRP A 1 93 ? -12.657 10.979 13.639 1.00 87.19 93 TRP A CA 1
ATOM 748 C C . TRP A 1 93 ? -13.914 11.803 13.328 1.00 87.19 93 TRP A C 1
ATOM 750 O O . TRP A 1 93 ? -14.567 12.321 14.236 1.00 87.19 93 TRP A O 1
ATOM 760 N N . ALA A 1 94 ? -14.270 11.934 12.049 1.00 86.38 94 ALA A N 1
ATOM 761 C CA . ALA A 1 94 ? -15.364 12.790 11.600 1.00 86.38 94 ALA A CA 1
ATOM 762 C C . ALA A 1 94 ? -16.760 12.174 11.801 1.00 86.38 94 ALA A C 1
ATOM 764 O O . ALA A 1 94 ? -17.745 12.914 11.915 1.00 86.38 94 ALA A O 1
ATOM 765 N N . VAL A 1 95 ? -16.876 10.842 11.804 1.00 82.81 95 VAL A N 1
ATOM 766 C CA . VAL A 1 95 ? -18.163 10.143 11.902 1.00 82.81 95 VAL A CA 1
ATOM 767 C C . VAL A 1 95 ? -18.457 9.742 13.345 1.00 82.81 95 VAL A C 1
ATOM 769 O O . VAL A 1 95 ? -17.785 8.903 13.935 1.00 82.81 95 VAL A O 1
ATOM 772 N N . ARG A 1 96 ? -19.541 10.292 13.899 1.00 78.19 96 ARG A N 1
ATOM 773 C CA . ARG A 1 96 ? -20.062 9.904 15.216 1.00 78.19 96 ARG A CA 1
ATOM 774 C C . ARG A 1 96 ? -20.887 8.622 15.074 1.00 78.19 96 ARG A C 1
ATOM 776 O O . ARG A 1 96 ? -21.862 8.605 14.326 1.00 78.19 96 ARG A O 1
ATOM 783 N N . LYS A 1 97 ? -20.504 7.555 15.779 1.00 78.25 97 LYS A N 1
ATOM 784 C CA . LYS A 1 97 ? -21.169 6.242 15.726 1.00 78.25 97 LYS A CA 1
ATOM 785 C C . LYS A 1 97 ? -21.700 5.877 17.121 1.00 78.25 97 LYS A C 1
ATOM 787 O O . LYS A 1 97 ? -20.910 5.962 18.050 1.00 78.25 97 LYS A O 1
ATOM 792 N N . PRO A 1 98 ? -22.972 5.472 17.316 1.00 80.00 98 PRO A N 1
ATOM 793 C CA . PRO A 1 98 ? -23.462 4.970 18.603 1.00 80.00 98 PRO A CA 1
ATOM 794 C C . PRO A 1 98 ? -22.747 3.688 19.083 1.00 80.00 98 PRO A C 1
ATOM 796 O O . PRO A 1 98 ? -22.157 2.971 18.272 1.00 80.00 98 PRO A O 1
ATOM 799 N N . PRO A 1 99 ? -22.837 3.353 20.389 1.00 77.50 99 PRO A N 1
ATOM 800 C CA . PRO A 1 99 ? -22.010 2.323 21.033 1.00 77.50 99 PRO A CA 1
ATOM 801 C C . PRO A 1 99 ? -22.128 0.919 20.432 1.00 77.50 99 PRO A C 1
ATOM 803 O O . PRO A 1 99 ? -21.147 0.181 20.398 1.00 77.50 99 PRO A O 1
ATOM 806 N N . ILE A 1 100 ? -23.305 0.554 19.912 1.00 82.56 100 ILE A N 1
ATOM 807 C CA . ILE A 1 100 ? -23.536 -0.759 19.290 1.00 82.56 100 ILE A CA 1
ATOM 808 C C . ILE A 1 100 ? -22.619 -1.013 18.081 1.00 82.56 100 ILE A C 1
ATOM 810 O O . ILE A 1 100 ? -22.311 -2.159 17.759 1.00 82.56 100 ILE A O 1
ATOM 814 N N . PHE A 1 101 ? -22.114 0.048 17.444 1.00 81.56 101 PHE A N 1
ATOM 815 C CA . PHE A 1 101 ? -21.208 -0.076 16.306 1.00 81.56 101 PHE A CA 1
ATOM 816 C C . PHE A 1 101 ? -19.803 -0.541 16.675 1.00 81.56 101 PHE A C 1
ATOM 818 O O . PHE A 1 101 ? -19.086 -0.994 15.787 1.00 81.56 101 PHE A O 1
ATOM 825 N N . LEU A 1 102 ? -19.418 -0.499 17.952 1.00 83.88 102 LEU A N 1
ATOM 826 C CA . LEU A 1 102 ? -18.134 -1.035 18.397 1.00 83.88 102 LEU A CA 1
ATOM 827 C C . LEU A 1 102 ? -18.045 -2.542 18.136 1.00 83.88 102 LEU A C 1
ATOM 829 O O . LEU A 1 102 ? -17.036 -3.019 17.629 1.00 83.88 102 LEU A O 1
ATOM 833 N N . VAL A 1 103 ? -19.121 -3.284 18.411 1.00 88.50 103 VAL A N 1
ATOM 834 C CA . VAL A 1 103 ? -19.160 -4.741 18.207 1.00 88.50 103 VAL A CA 1
ATOM 835 C C . VAL A 1 103 ? -19.031 -5.086 16.722 1.00 88.50 103 VAL A C 1
ATOM 837 O O . VAL A 1 103 ? -18.228 -5.937 16.347 1.00 88.50 103 VAL A O 1
ATOM 840 N N . ILE A 1 104 ? -19.770 -4.375 15.862 1.00 89.06 104 ILE A N 1
ATOM 841 C CA . ILE A 1 104 ? -19.692 -4.543 14.402 1.00 89.06 104 ILE A CA 1
ATOM 842 C C . ILE A 1 104 ? -18.283 -4.208 13.898 1.00 89.06 104 ILE A C 1
ATOM 844 O O . ILE A 1 104 ? -17.739 -4.921 13.055 1.00 89.06 104 ILE A O 1
ATOM 848 N N . TRP A 1 105 ? -17.669 -3.151 14.432 1.00 87.75 105 TRP A N 1
ATOM 849 C CA . TRP A 1 105 ? -16.301 -2.768 14.094 1.00 87.75 105 TRP A CA 1
ATOM 850 C C . TRP A 1 105 ? -15.276 -3.851 14.473 1.00 87.75 105 TRP A C 1
ATOM 852 O O . TRP A 1 105 ? -14.421 -4.171 13.654 1.00 87.75 105 TRP A O 1
ATOM 862 N N . ILE A 1 106 ? -15.385 -4.481 15.650 1.00 90.81 106 ILE A N 1
ATOM 863 C CA . ILE A 1 106 ? -14.488 -5.586 16.039 1.00 90.81 106 ILE A CA 1
ATOM 864 C C . ILE A 1 106 ? -14.603 -6.751 15.050 1.00 90.81 106 ILE A C 1
ATOM 866 O O . ILE A 1 106 ? -13.590 -7.258 14.572 1.00 90.81 106 ILE A O 1
ATOM 870 N N . ILE A 1 107 ? -15.831 -7.162 14.719 1.00 92.81 107 ILE A N 1
ATOM 871 C CA . ILE A 1 107 ? -16.069 -8.288 13.806 1.00 92.81 107 ILE A CA 1
ATOM 872 C C . ILE A 1 107 ? -15.506 -7.978 12.413 1.00 92.81 107 ILE A C 1
ATOM 874 O O . ILE A 1 107 ? -14.787 -8.790 11.836 1.00 92.81 107 ILE A O 1
ATOM 878 N N . THR A 1 108 ? -15.797 -6.790 11.880 1.00 91.19 108 THR A N 1
ATOM 879 C CA . THR A 1 108 ? -15.318 -6.367 10.551 1.00 91.19 108 THR A CA 1
ATOM 880 C C . THR A 1 108 ? -13.801 -6.180 10.505 1.00 91.19 108 THR A C 1
ATOM 882 O O . THR A 1 108 ? -13.179 -6.575 9.521 1.00 91.19 108 THR A O 1
ATOM 885 N N . SER A 1 109 ? 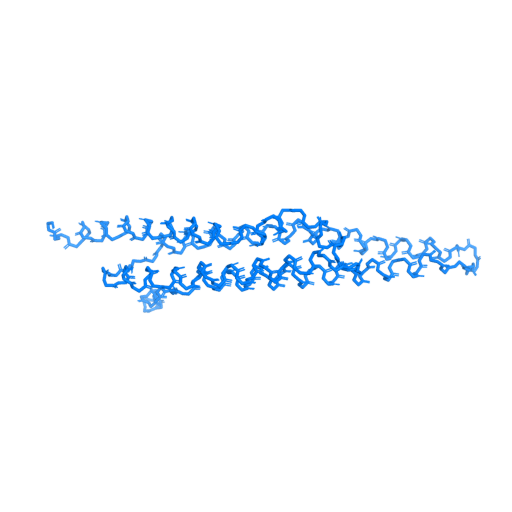-13.185 -5.659 11.572 1.00 92.25 109 SER A N 1
ATOM 886 C CA . SER A 1 109 ? -11.726 -5.592 11.720 1.00 92.25 109 SER A CA 1
ATOM 887 C C . SER A 1 109 ? -11.100 -6.986 11.672 1.00 92.25 109 SER A C 1
ATOM 889 O O . SER A 1 109 ? -10.171 -7.211 10.898 1.00 92.25 109 SER A O 1
ATOM 891 N N . LEU A 1 110 ? -11.650 -7.944 12.423 1.00 95.00 110 LEU A N 1
ATOM 892 C CA . LEU A 1 110 ? -11.138 -9.312 12.475 1.00 95.00 110 LEU A CA 1
ATOM 893 C C . LEU A 1 110 ? -11.208 -9.992 11.101 1.00 95.00 110 LEU A C 1
ATOM 895 O O . LEU A 1 110 ? -10.226 -10.587 10.657 1.00 95.00 110 LEU A O 1
ATOM 899 N N . VAL A 1 111 ? -12.328 -9.837 10.388 1.00 95.12 111 VAL A N 1
ATOM 900 C CA . VAL A 1 111 ? -12.467 -10.315 9.001 1.00 95.12 111 VAL A CA 1
ATOM 901 C C . VAL A 1 111 ? -11.448 -9.641 8.079 1.00 95.12 111 VAL A C 1
ATOM 903 O O . VAL A 1 111 ? -10.826 -10.316 7.260 1.00 95.12 111 VAL A O 1
ATOM 906 N N . GLY A 1 112 ? -11.229 -8.332 8.232 1.00 94.50 112 GLY A N 1
ATOM 907 C CA . GLY A 1 112 ? -10.210 -7.591 7.492 1.00 94.50 112 GLY A CA 1
ATOM 908 C C . GLY A 1 112 ? -8.804 -8.143 7.725 1.00 94.50 112 GLY A C 1
ATOM 909 O O . GLY A 1 112 ? -8.096 -8.426 6.766 1.00 94.50 112 GLY A O 1
ATOM 910 N N . ILE A 1 113 ? -8.408 -8.378 8.976 1.00 96.19 113 ILE A N 1
ATOM 911 C CA . ILE A 1 113 ? -7.085 -8.931 9.311 1.00 96.19 113 ILE A CA 1
ATOM 912 C C . ILE A 1 113 ? -6.890 -10.307 8.662 1.00 96.19 113 ILE A C 1
ATOM 914 O O . ILE A 1 113 ? -5.849 -10.547 8.049 1.00 96.19 113 ILE A O 1
ATOM 918 N N . ILE A 1 114 ? -7.901 -11.181 8.732 1.00 96.75 114 ILE A N 1
ATOM 919 C CA . ILE A 1 114 ? -7.872 -12.494 8.072 1.00 96.75 114 ILE A CA 1
ATOM 920 C C . ILE A 1 114 ? -7.712 -12.332 6.555 1.00 96.75 114 ILE A C 1
ATOM 922 O O . ILE A 1 114 ? -6.847 -12.972 5.959 1.00 96.75 114 ILE A O 1
ATOM 926 N N . ALA A 1 115 ? -8.488 -11.445 5.925 1.00 96.75 115 ALA A N 1
ATOM 927 C CA . ALA A 1 115 ? -8.355 -11.148 4.499 1.00 96.75 115 ALA A CA 1
ATOM 928 C C . ALA A 1 115 ? -6.947 -10.630 4.150 1.00 96.75 115 ALA A C 1
ATOM 930 O O . ALA A 1 115 ? -6.371 -11.038 3.142 1.00 96.75 115 ALA A O 1
ATOM 931 N N . GLY A 1 116 ? -6.353 -9.805 5.016 1.00 97.44 116 GLY A N 1
ATOM 932 C CA . GLY A 1 116 ? -4.981 -9.323 4.881 1.00 97.44 116 GLY A CA 1
ATOM 933 C C . GLY A 1 116 ? -3.949 -10.451 4.817 1.00 97.44 116 GLY A C 1
ATOM 934 O O . GLY A 1 116 ? -2.978 -10.331 4.072 1.00 97.44 116 GLY A O 1
ATOM 935 N N . VAL A 1 117 ? -4.159 -11.563 5.536 1.00 98.19 117 VAL A N 1
ATOM 936 C CA . VAL A 1 117 ? -3.267 -12.741 5.484 1.00 98.19 117 VAL A CA 1
ATOM 937 C C . VAL A 1 117 ? -3.323 -13.393 4.110 1.00 98.19 117 VAL A C 1
ATOM 939 O O . VAL A 1 117 ? -2.282 -13.651 3.508 1.00 98.19 117 VAL A O 1
ATOM 942 N N . TYR A 1 118 ? -4.526 -13.611 3.579 1.00 97.88 118 TYR A N 1
ATOM 943 C CA . TYR A 1 118 ? -4.692 -14.177 2.241 1.00 97.88 118 TYR A CA 1
ATOM 944 C C . TYR A 1 118 ? -4.085 -13.281 1.160 1.00 97.88 118 TYR A C 1
ATOM 946 O O . TYR A 1 118 ? -3.394 -13.780 0.276 1.00 97.88 118 TYR A O 1
ATOM 954 N N . ILE A 1 119 ? -4.291 -11.966 1.259 1.00 97.19 119 ILE A N 1
ATOM 955 C CA . ILE A 1 119 ? -3.743 -10.991 0.312 1.00 97.19 119 ILE A CA 1
ATOM 956 C C . ILE A 1 119 ? -2.215 -10.930 0.382 1.00 97.19 119 ILE A C 1
ATOM 958 O O . ILE A 1 119 ? -1.570 -10.955 -0.663 1.00 97.19 119 ILE A O 1
ATOM 962 N N . SER A 1 120 ? -1.625 -10.906 1.579 1.00 98.06 120 SER A N 1
ATOM 963 C CA . SER A 1 120 ? -0.165 -10.925 1.741 1.00 98.06 120 SER A CA 1
ATOM 964 C C . SER A 1 120 ? 0.451 -12.196 1.143 1.00 98.06 120 SER A C 1
ATOM 966 O O . SER A 1 120 ? 1.400 -12.117 0.363 1.00 98.06 120 SER A O 1
ATOM 968 N N . ASN A 1 121 ? -0.150 -13.361 1.402 1.00 98.00 121 ASN A N 1
ATOM 969 C CA . ASN A 1 121 ? 0.304 -14.626 0.822 1.00 98.00 121 ASN A CA 1
ATOM 970 C C . ASN A 1 121 ? 0.163 -14.648 -0.707 1.00 98.00 121 ASN A C 1
ATOM 972 O O . ASN A 1 121 ? 1.083 -15.071 -1.405 1.00 98.00 121 ASN A O 1
ATOM 976 N N . ALA A 1 122 ? -0.960 -14.164 -1.244 1.00 97.38 122 ALA A N 1
ATOM 977 C CA . ALA A 1 122 ? -1.158 -14.048 -2.687 1.00 97.38 122 ALA A CA 1
ATOM 978 C C . ALA A 1 122 ? -0.129 -13.100 -3.323 1.00 97.38 122 ALA A C 1
ATOM 980 O O . ALA A 1 122 ? 0.423 -13.398 -4.381 1.00 97.38 122 ALA A O 1
ATOM 981 N N . TYR A 1 123 ? 0.180 -11.986 -2.659 1.00 97.31 123 TYR A N 1
ATOM 982 C CA . TYR A 1 123 ? 1.197 -11.048 -3.119 1.00 97.31 123 TYR A CA 1
ATOM 983 C C . TYR A 1 123 ? 2.605 -11.655 -3.098 1.00 97.31 123 TYR A C 1
ATOM 985 O O . TYR A 1 123 ? 3.382 -11.451 -4.028 1.00 97.31 123 TYR A O 1
ATOM 993 N N . LEU A 1 124 ? 2.924 -12.465 -2.088 1.00 97.19 124 LEU A N 1
ATOM 994 C CA . LEU A 1 124 ? 4.191 -13.191 -2.016 1.00 97.19 124 LEU A CA 1
ATOM 995 C C . LEU A 1 124 ? 4.355 -14.184 -3.178 1.00 97.19 124 LEU A C 1
ATOM 997 O O . LEU A 1 124 ? 5.445 -14.298 -3.736 1.00 97.19 124 LEU A O 1
ATOM 1001 N N . LEU A 1 125 ? 3.277 -14.851 -3.603 1.00 97.25 125 LEU A N 1
ATOM 1002 C CA . LEU A 1 125 ? 3.303 -15.692 -4.805 1.00 97.25 125 LEU A CA 1
ATOM 1003 C C . LEU A 1 125 ? 3.615 -14.877 -6.070 1.00 97.25 125 LEU A C 1
ATOM 1005 O O . LEU A 1 125 ? 4.385 -15.337 -6.910 1.00 97.25 125 LEU A O 1
ATOM 1009 N N . LEU A 1 126 ? 3.075 -13.658 -6.187 1.00 96.00 126 LEU A N 1
ATOM 1010 C CA . LEU A 1 126 ? 3.376 -12.760 -7.307 1.00 96.00 126 LEU A CA 1
ATOM 1011 C C . LEU A 1 126 ? 4.826 -12.257 -7.283 1.00 96.00 126 LEU A C 1
ATOM 1013 O O . LEU A 1 126 ? 5.457 -12.175 -8.333 1.00 96.00 126 LEU A O 1
ATOM 1017 N N . LEU A 1 127 ? 5.378 -11.959 -6.104 1.00 96.19 127 LEU A N 1
ATOM 1018 C CA . LEU A 1 127 ? 6.775 -11.529 -5.957 1.00 96.19 127 LEU A CA 1
ATOM 1019 C C . LEU A 1 127 ? 7.788 -12.616 -6.325 1.00 96.19 127 LEU A C 1
ATOM 1021 O O . LEU A 1 127 ? 8.898 -12.291 -6.740 1.00 96.19 127 LEU A O 1
ATOM 1025 N N . ASN A 1 128 ? 7.411 -13.884 -6.170 1.00 96.75 128 ASN A N 1
ATOM 1026 C CA . ASN A 1 128 ? 8.245 -15.032 -6.522 1.00 96.75 128 ASN A CA 1
ATOM 1027 C C . ASN A 1 128 ? 8.089 -15.459 -7.989 1.00 96.75 128 ASN A C 1
ATOM 1029 O O . ASN A 1 128 ? 8.748 -16.402 -8.426 1.00 96.75 128 ASN A O 1
ATOM 1033 N N . ASN A 1 129 ? 7.217 -14.799 -8.755 1.00 95.75 129 ASN A N 1
ATOM 1034 C CA . ASN A 1 129 ? 7.083 -15.064 -10.178 1.00 95.75 129 ASN A CA 1
ATOM 1035 C C . ASN A 1 129 ? 8.335 -14.551 -10.928 1.00 95.75 129 ASN A C 1
ATOM 1037 O O . ASN A 1 129 ? 8.724 -13.400 -10.719 1.00 95.75 129 ASN A O 1
ATOM 1041 N N . PRO A 1 130 ? 8.961 -15.360 -11.803 1.00 93.56 130 PRO A N 1
ATOM 1042 C CA . PRO A 1 130 ? 10.210 -14.990 -12.472 1.00 93.56 130 PRO A CA 1
ATOM 1043 C C . PRO A 1 130 ? 10.059 -13.812 -13.444 1.00 93.56 130 PRO A C 1
ATOM 1045 O O . PRO A 1 130 ? 10.998 -13.036 -13.604 1.00 93.56 130 PRO A O 1
ATOM 1048 N N . ASP A 1 131 ? 8.885 -13.649 -14.053 1.00 90.69 131 ASP A N 1
ATOM 1049 C CA . ASP A 1 131 ? 8.645 -12.625 -15.069 1.00 90.69 131 ASP A CA 1
ATOM 1050 C C . ASP A 1 131 ? 8.286 -11.280 -14.432 1.00 90.69 131 ASP A C 1
ATOM 1052 O O . ASP A 1 131 ? 8.732 -10.220 -14.870 1.00 90.69 131 ASP A O 1
ATOM 1056 N N . PHE A 1 132 ? 7.482 -11.323 -13.368 1.00 89.44 132 PHE A N 1
ATOM 1057 C CA . PHE A 1 132 ? 6.845 -10.138 -12.795 1.00 89.44 132 PHE A CA 1
ATOM 1058 C C . PHE A 1 132 ? 7.420 -9.707 -11.439 1.00 89.44 132 PHE A C 1
ATOM 1060 O O . PHE A 1 132 ? 7.303 -8.544 -11.038 1.00 89.44 132 PHE A O 1
ATOM 1067 N N . GLY A 1 133 ? 8.076 -10.627 -10.730 1.00 93.12 133 GLY A N 1
ATOM 1068 C CA . GLY A 1 133 ? 8.539 -10.426 -9.361 1.00 93.12 133 GLY A CA 1
ATOM 1069 C C . GLY A 1 133 ? 9.531 -9.276 -9.219 1.00 93.12 133 GLY A C 1
ATOM 1070 O O . GLY A 1 133 ? 9.372 -8.432 -8.338 1.00 93.12 133 GLY A O 1
ATOM 1071 N N . SER A 1 134 ? 10.504 -9.174 -10.129 1.00 94.12 134 SER A N 1
ATOM 1072 C CA . SER A 1 134 ? 11.505 -8.093 -10.135 1.00 94.12 134 SER A CA 1
ATOM 1073 C C . SER A 1 134 ? 10.867 -6.710 -10.309 1.00 94.12 134 SER A C 1
ATOM 1075 O O . SER A 1 134 ? 11.271 -5.737 -9.666 1.00 94.12 134 SER A O 1
ATOM 1077 N N . THR A 1 135 ? 9.811 -6.631 -11.120 1.00 94.12 135 THR A N 1
ATOM 1078 C CA . THR A 1 135 ? 9.057 -5.399 -11.343 1.00 94.12 135 THR A CA 1
ATOM 1079 C C . THR A 1 135 ? 8.291 -5.006 -10.086 1.00 94.12 135 THR A C 1
ATOM 1081 O O . THR A 1 135 ? 8.410 -3.866 -9.645 1.00 94.12 135 THR A O 1
ATOM 1084 N N . LEU A 1 136 ? 7.571 -5.927 -9.445 1.00 94.50 136 LEU A N 1
ATOM 1085 C CA . LEU A 1 136 ? 6.884 -5.645 -8.179 1.00 94.50 136 LEU A CA 1
ATOM 1086 C C . LEU A 1 136 ? 7.849 -5.266 -7.047 1.00 94.50 136 LEU A C 1
ATOM 1088 O O . LEU A 1 136 ? 7.560 -4.371 -6.253 1.00 94.50 136 LEU A O 1
ATOM 1092 N N . GLN A 1 137 ? 9.027 -5.884 -6.979 1.0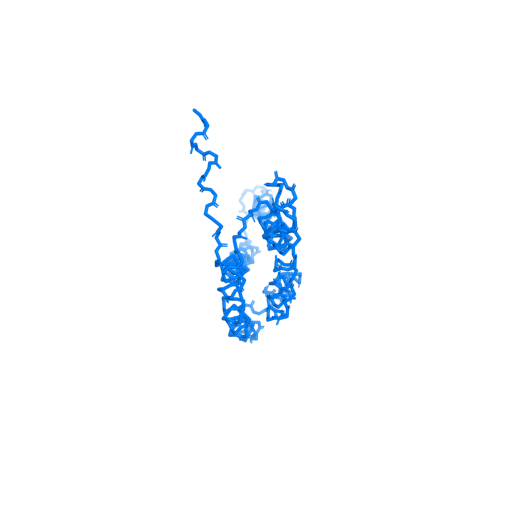0 94.75 137 GLN A N 1
ATOM 1093 C CA . GLN A 1 137 ? 10.048 -5.535 -5.984 1.00 94.75 137 GLN A CA 1
ATOM 1094 C C . GLN A 1 137 ? 10.533 -4.086 -6.122 1.00 94.75 137 GLN A C 1
ATOM 1096 O O . GLN A 1 137 ? 10.891 -3.459 -5.122 1.00 94.75 137 GLN A O 1
ATOM 1101 N N . SER A 1 138 ? 10.467 -3.516 -7.329 1.00 94.62 138 SER A N 1
ATOM 1102 C CA . SER A 1 138 ? 10.798 -2.109 -7.564 1.00 94.62 138 SER A CA 1
ATOM 1103 C C . SER A 1 138 ? 9.816 -1.123 -6.905 1.00 94.62 138 SER A C 1
ATOM 1105 O O . SER A 1 138 ? 10.165 0.033 -6.667 1.00 94.62 138 SER A O 1
ATOM 1107 N N . PHE A 1 139 ? 8.613 -1.575 -6.528 1.00 95.50 139 PHE A N 1
ATOM 1108 C CA . PHE A 1 139 ? 7.624 -0.811 -5.762 1.00 95.50 139 PHE A CA 1
ATOM 1109 C C . PHE A 1 139 ? 7.890 -0.927 -4.252 1.00 95.50 139 PHE A C 1
ATOM 1111 O O . PHE A 1 139 ? 6.988 -1.252 -3.486 1.00 95.50 139 PHE A O 1
ATOM 1118 N N . THR A 1 140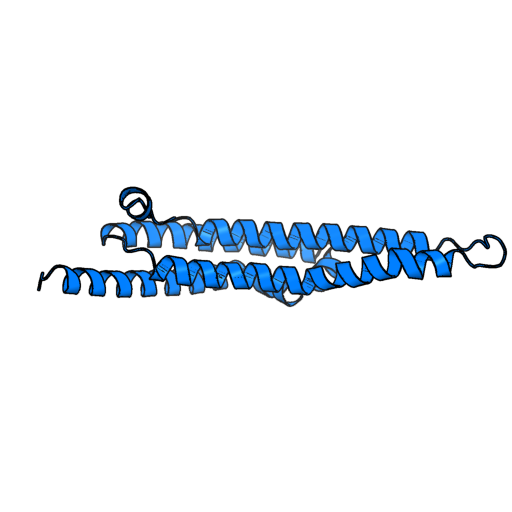 ? 9.125 -0.678 -3.800 1.00 94.38 140 THR A N 1
ATOM 1119 C CA . THR A 1 140 ? 9.608 -1.026 -2.447 1.00 94.38 140 THR A CA 1
ATOM 1120 C C . THR A 1 140 ? 8.634 -0.658 -1.323 1.00 94.38 140 THR A C 1
ATOM 1122 O O . THR A 1 140 ? 8.299 -1.506 -0.499 1.00 94.38 140 THR A O 1
ATOM 1125 N N . GLY A 1 141 ? 8.127 0.581 -1.305 1.00 93.88 141 GLY A N 1
ATOM 1126 C CA . GLY A 1 141 ? 7.215 1.045 -0.255 1.00 93.88 141 GLY A CA 1
ATOM 1127 C C . GLY A 1 141 ? 5.853 0.348 -0.281 1.00 93.88 141 GLY A C 1
ATOM 1128 O O . GLY A 1 141 ? 5.357 -0.092 0.754 1.00 93.88 141 GLY A O 1
ATOM 1129 N N . ALA A 1 142 ? 5.247 0.218 -1.461 1.00 95.88 142 ALA A N 1
ATOM 1130 C CA . ALA A 1 142 ? 3.939 -0.415 -1.605 1.00 95.88 142 ALA A CA 1
ATOM 1131 C C . ALA A 1 142 ? 4.012 -1.939 -1.393 1.00 95.88 142 ALA A C 1
ATOM 1133 O O . ALA A 1 142 ? 3.165 -2.513 -0.711 1.00 95.88 142 ALA A O 1
ATOM 1134 N N . SER A 1 143 ? 5.080 -2.570 -1.887 1.00 96.25 143 SER A N 1
ATOM 1135 C CA . SER A 1 143 ? 5.391 -3.985 -1.671 1.00 96.25 143 SER A CA 1
ATOM 1136 C C . SER A 1 143 ? 5.593 -4.311 -0.199 1.00 96.25 143 SER A C 1
ATOM 1138 O O . SER A 1 143 ? 5.051 -5.302 0.286 1.00 96.25 143 SER A O 1
ATOM 1140 N N . TYR A 1 144 ? 6.316 -3.459 0.532 1.00 96.50 144 TYR A N 1
ATOM 1141 C CA . TYR A 1 144 ? 6.472 -3.610 1.974 1.00 96.50 144 TYR A CA 1
ATOM 1142 C C . TYR A 1 144 ? 5.112 -3.572 2.683 1.00 96.50 144 TYR A C 1
ATOM 1144 O O . TYR A 1 144 ? 4.806 -4.457 3.480 1.00 96.50 144 TYR A O 1
ATOM 1152 N N . MET A 1 145 ? 4.250 -2.607 2.345 1.00 96.44 145 MET A N 1
ATOM 1153 C CA . MET A 1 145 ? 2.914 -2.525 2.942 1.00 96.44 145 MET A CA 1
ATOM 1154 C C . MET A 1 145 ? 2.057 -3.764 2.644 1.00 96.44 145 MET A C 1
ATOM 1156 O O . MET A 1 145 ? 1.393 -4.262 3.549 1.00 96.44 145 MET A O 1
ATOM 1160 N N . LEU A 1 146 ? 2.092 -4.303 1.421 1.00 96.94 146 LEU A N 1
ATOM 1161 C CA . LEU A 1 146 ? 1.324 -5.505 1.066 1.00 96.94 146 LEU A CA 1
ATOM 1162 C C . LEU A 1 146 ? 1.824 -6.779 1.744 1.00 96.94 146 LEU A C 1
ATOM 1164 O O . LEU A 1 146 ? 1.013 -7.592 2.186 1.00 96.94 146 LEU A O 1
ATOM 1168 N N . LEU A 1 147 ? 3.137 -6.937 1.894 1.00 97.62 147 LEU A N 1
ATOM 1169 C CA . LEU A 1 147 ? 3.705 -8.072 2.622 1.00 97.62 147 LEU A CA 1
ATOM 1170 C C . LEU A 1 147 ? 3.297 -8.060 4.101 1.00 97.62 147 LEU A C 1
ATOM 1172 O O . LEU A 1 147 ? 2.945 -9.099 4.656 1.00 97.62 147 LEU A O 1
ATOM 1176 N N . TYR A 1 148 ? 3.253 -6.883 4.725 1.00 97.38 148 TYR A N 1
ATOM 1177 C CA . TYR A 1 148 ? 2.831 -6.718 6.120 1.00 97.38 148 TYR A CA 1
ATOM 1178 C C . TYR A 1 148 ? 1.359 -6.297 6.266 1.00 97.38 148 TYR A C 1
ATOM 1180 O O . TYR A 1 148 ? 0.961 -5.781 7.314 1.00 97.38 148 TYR A O 1
ATOM 1188 N N . MET A 1 149 ? 0.525 -6.561 5.255 1.00 96.75 149 MET A N 1
ATOM 1189 C CA . MET A 1 149 ? -0.883 -6.151 5.235 1.00 96.75 149 MET A CA 1
ATOM 1190 C C . MET A 1 149 ? -1.703 -6.609 6.456 1.00 96.75 149 MET A C 1
ATOM 1192 O O . MET A 1 149 ? -2.481 -5.797 6.956 1.00 96.75 149 MET A O 1
ATOM 1196 N N . PRO A 1 150 ? -1.534 -7.829 7.015 1.00 97.75 150 PRO A N 1
ATOM 1197 C CA . PRO A 1 150 ? -2.260 -8.233 8.224 1.00 97.75 150 PRO A CA 1
ATOM 1198 C C . PRO A 1 150 ? -1.959 -7.324 9.419 1.00 97.75 150 PRO A C 1
ATOM 1200 O O . PRO A 1 150 ? -2.864 -6.920 10.149 1.00 97.75 150 PRO A O 1
ATOM 1203 N N . TYR A 1 151 ? -0.684 -6.971 9.595 1.00 97.56 151 TYR A N 1
ATOM 1204 C CA . TYR A 1 151 ? -0.235 -6.102 10.678 1.00 97.56 151 TYR A CA 1
ATOM 1205 C C . TYR A 1 151 ? -0.724 -4.673 10.468 1.00 97.56 151 TYR A C 1
ATOM 1207 O O . TYR A 1 151 ? -1.226 -4.056 11.405 1.00 97.56 151 TYR A O 1
ATOM 1215 N N . LEU A 1 152 ? -0.650 -4.161 9.235 1.00 96.62 152 LEU A N 1
ATOM 1216 C CA . LEU A 1 152 ? -1.200 -2.849 8.900 1.00 96.62 152 LEU A CA 1
ATOM 1217 C C . LEU A 1 152 ? -2.708 -2.791 9.140 1.00 96.62 152 LEU A C 1
ATOM 1219 O O . LEU A 1 152 ? -3.173 -1.863 9.793 1.00 96.62 152 LEU A O 1
ATOM 1223 N N . ALA A 1 153 ? -3.466 -3.790 8.690 1.00 96.31 153 ALA A N 1
ATOM 1224 C CA . ALA A 1 153 ? -4.901 -3.881 8.939 1.00 96.31 153 ALA A CA 1
ATOM 1225 C C . ALA A 1 153 ? -5.218 -3.887 10.442 1.00 96.31 153 ALA A C 1
ATOM 1227 O O . ALA A 1 153 ? -6.116 -3.168 10.889 1.00 96.31 153 ALA A O 1
ATOM 1228 N N . ALA A 1 154 ? -4.450 -4.634 11.241 1.00 96.81 154 ALA A N 1
ATOM 1229 C CA . ALA A 1 154 ? -4.600 -4.658 12.692 1.00 96.81 154 ALA A CA 1
ATOM 1230 C C . ALA A 1 154 ? -4.338 -3.276 13.313 1.00 96.81 154 ALA A C 1
ATOM 1232 O O . ALA A 1 154 ? -5.183 -2.766 14.046 1.00 96.81 154 ALA A O 1
ATOM 1233 N N . VAL A 1 155 ? -3.224 -2.632 12.959 1.00 96.81 155 VAL A N 1
ATOM 1234 C CA . VAL A 1 155 ? -2.850 -1.300 13.456 1.00 96.81 155 VAL A CA 1
ATOM 1235 C C . VAL A 1 155 ? -3.890 -0.251 13.057 1.00 96.81 155 VAL A C 1
ATOM 1237 O O . VAL A 1 155 ? -4.416 0.456 13.916 1.00 96.81 155 VAL A O 1
ATOM 1240 N N . ILE A 1 156 ? -4.235 -0.172 11.771 1.00 95.62 156 ILE A N 1
ATOM 1241 C CA . ILE A 1 156 ? -5.197 0.802 11.239 1.00 95.62 156 ILE A CA 1
ATOM 1242 C C . ILE A 1 156 ? -6.562 0.602 11.880 1.00 95.62 156 ILE A C 1
ATOM 1244 O O . ILE A 1 156 ? -7.188 1.576 12.298 1.00 95.62 156 ILE A O 1
ATOM 1248 N N . SER A 1 157 ? -7.022 -0.647 11.980 1.00 94.75 157 SER A N 1
ATOM 1249 C CA . SER A 1 157 ? -8.304 -0.924 12.609 1.00 94.75 157 SER A CA 1
ATOM 1250 C C . SER A 1 157 ? -8.289 -0.467 14.064 1.00 94.75 157 SER A C 1
ATOM 1252 O O . SER A 1 157 ? -9.165 0.308 14.438 1.00 94.75 157 SER A O 1
ATOM 1254 N N . LEU A 1 158 ? -7.280 -0.850 14.854 1.00 95.06 158 LEU A N 1
ATOM 1255 C CA . LEU A 1 158 ? -7.165 -0.496 16.268 1.00 95.06 158 LEU A CA 1
ATOM 1256 C C . LEU A 1 158 ? -7.181 1.021 16.476 1.00 95.06 158 LEU A C 1
ATOM 1258 O O . LEU A 1 158 ? -7.974 1.519 17.275 1.00 95.06 158 LEU A O 1
ATOM 1262 N N . PHE A 1 159 ? -6.373 1.769 15.721 1.00 94.75 159 PHE A N 1
ATOM 1263 C CA . PHE A 1 159 ? -6.365 3.230 15.804 1.00 94.75 159 PHE A CA 1
ATOM 1264 C C . PHE A 1 159 ? -7.702 3.841 15.375 1.00 94.75 159 PHE A C 1
ATOM 1266 O O . PHE A 1 159 ? -8.216 4.722 16.061 1.00 94.75 159 PHE A O 1
ATOM 1273 N N . SER A 1 160 ? -8.305 3.346 14.293 1.00 91.88 160 SER A N 1
ATOM 1274 C CA . SER A 1 160 ? -9.633 3.779 13.841 1.00 91.88 160 SER A CA 1
ATOM 1275 C C . SER A 1 160 ? -10.706 3.550 14.919 1.00 91.88 160 SER A C 1
ATOM 1277 O O . SER A 1 160 ? -11.491 4.452 15.221 1.00 91.88 160 SER A O 1
ATOM 1279 N N . GLY A 1 161 ? -10.688 2.391 15.583 1.00 90.06 161 GLY A N 1
ATOM 1280 C CA . GLY A 1 161 ? -11.588 2.064 16.690 1.00 90.06 161 GLY A CA 1
ATOM 1281 C C . GLY A 1 161 ? -11.396 2.975 17.905 1.00 90.06 161 GLY A C 1
ATOM 1282 O O . GLY A 1 161 ? -12.371 3.513 18.434 1.00 90.06 161 GLY A O 1
ATOM 1283 N N . LEU A 1 162 ? -10.145 3.218 18.313 1.00 91.12 162 LEU A N 1
ATOM 1284 C CA . LEU A 1 162 ? -9.819 4.132 19.416 1.00 91.12 162 LEU A CA 1
ATOM 1285 C C . LEU A 1 162 ? -10.270 5.570 19.128 1.00 91.12 162 LEU A C 1
ATOM 1287 O O . LEU A 1 162 ? -10.870 6.218 19.984 1.00 91.12 162 LEU A O 1
ATOM 1291 N N . ILE A 1 163 ? -10.035 6.063 17.912 1.00 91.06 163 ILE A N 1
ATOM 1292 C CA . ILE A 1 163 ? -10.477 7.396 17.488 1.00 91.06 163 ILE A CA 1
ATOM 1293 C C . ILE A 1 163 ? -12.010 7.489 17.526 1.00 91.06 163 ILE A C 1
ATOM 1295 O O . ILE A 1 163 ? -12.559 8.463 18.050 1.00 91.06 163 ILE A O 1
ATOM 1299 N N . SER A 1 164 ? -12.709 6.454 17.050 1.00 86.75 164 SER A N 1
ATOM 1300 C CA . SER A 1 164 ? -14.173 6.393 17.105 1.00 86.75 164 SER A CA 1
ATOM 1301 C C . SER A 1 164 ? -14.705 6.428 18.546 1.00 86.75 164 SER A C 1
ATOM 1303 O O . SER A 1 164 ? -15.748 7.037 18.798 1.00 86.75 164 SER A O 1
ATOM 1305 N N . LEU A 1 165 ? -14.003 5.811 19.504 1.00 86.12 165 LEU A N 1
ATOM 1306 C CA . LEU A 1 165 ? -14.346 5.851 20.933 1.00 86.12 165 LEU A CA 1
ATOM 1307 C C . LEU A 1 165 ? -14.170 7.246 21.546 1.00 86.12 165 LEU A C 1
ATOM 1309 O O . LEU A 1 165 ? -15.006 7.696 22.331 1.00 86.12 165 LEU A O 1
ATOM 1313 N N . ILE A 1 166 ? -13.117 7.969 21.162 1.00 87.56 166 ILE A N 1
ATOM 1314 C CA . ILE A 1 166 ? -12.914 9.359 21.597 1.00 87.56 166 ILE A CA 1
ATOM 1315 C C . ILE A 1 166 ? -14.061 10.246 21.083 1.00 87.56 166 ILE A C 1
ATOM 1317 O O . ILE A 1 166 ? -14.587 11.081 21.825 1.00 87.56 166 ILE A O 1
ATOM 1321 N N . GLY A 1 167 ? -14.501 10.028 19.838 1.00 80.25 167 GLY A N 1
ATOM 1322 C CA . GLY A 1 167 ? -15.642 10.731 19.245 1.00 80.25 167 GLY A CA 1
ATOM 1323 C C . GLY A 1 167 ? -16.961 10.511 19.997 1.00 80.25 167 GLY A C 1
ATOM 1324 O O . GLY A 1 167 ? -17.755 11.444 20.140 1.00 80.25 167 GLY A O 1
ATOM 1325 N N . LEU A 1 168 ? -17.170 9.310 20.545 1.00 78.38 168 LEU A N 1
ATOM 1326 C CA . LEU A 1 168 ? -18.331 8.972 21.374 1.00 78.38 168 LEU A CA 1
ATOM 1327 C C . LEU A 1 168 ? -18.389 9.800 22.666 1.00 78.38 168 LEU A C 1
ATOM 1329 O O . LEU A 1 168 ? -19.427 10.397 22.961 1.00 78.38 168 LEU A O 1
ATOM 1333 N N . ASN A 1 169 ? -17.281 9.910 23.403 1.00 76.94 169 ASN A N 1
ATOM 1334 C CA . ASN A 1 169 ? -17.232 10.678 24.657 1.00 76.94 169 ASN A CA 1
ATOM 1335 C C . ASN A 1 169 ? -17.543 12.167 24.457 1.00 76.94 169 ASN A C 1
ATOM 1337 O O . ASN A 1 169 ? -18.141 12.806 25.323 1.00 76.94 169 ASN A O 1
ATOM 1341 N N . ARG A 1 170 ? -17.174 12.724 23.299 1.00 71.56 170 ARG A N 1
ATOM 1342 C CA . ARG A 1 170 ? -17.502 14.109 22.948 1.00 71.56 170 ARG A CA 1
ATOM 1343 C C . ARG A 1 170 ? -19.007 14.319 22.753 1.00 71.56 170 ARG A C 1
ATOM 1345 O O . ARG A 1 170 ? -19.520 15.349 23.173 1.00 71.56 170 ARG A O 1
ATOM 1352 N N . SER A 1 171 ? -19.708 13.352 22.156 1.00 67.62 171 SER A N 1
ATOM 1353 C CA . SER A 1 171 ? -21.153 13.469 21.903 1.00 67.62 171 SER A CA 1
ATOM 1354 C C . SER A 1 171 ? -21.983 13.543 23.190 1.00 67.62 171 SER A C 1
ATOM 1356 O O . SER A 1 171 ? -22.818 14.432 23.306 1.00 67.62 171 SER A O 1
ATOM 1358 N N . ARG A 1 172 ? -21.678 12.715 24.202 1.00 66.31 172 ARG A N 1
ATOM 1359 C CA . ARG A 1 172 ? -22.379 12.744 25.502 1.00 66.31 172 ARG A CA 1
ATOM 1360 C C . ARG A 1 172 ? -22.277 14.099 26.205 1.00 66.31 172 ARG A C 1
ATOM 1362 O O . ARG A 1 172 ? -23.265 14.585 26.742 1.00 66.31 172 ARG A O 1
ATOM 1369 N N . ARG A 1 173 ? -21.102 14.741 26.135 1.00 64.56 173 ARG A N 1
ATOM 1370 C CA . ARG A 1 173 ? -20.877 16.083 26.702 1.00 64.56 173 ARG A CA 1
ATOM 1371 C C . ARG A 1 173 ? -21.685 17.175 26.002 1.00 64.56 173 ARG A C 1
ATOM 1373 O O . ARG A 1 173 ? -22.138 18.100 26.664 1.00 64.56 173 ARG A O 1
ATOM 1380 N N . GLU A 1 174 ? -21.840 17.091 24.681 1.00 66.06 174 GLU A N 1
ATOM 1381 C CA . GLU A 1 174 ? -22.614 18.068 23.899 1.00 66.06 174 GLU A CA 1
ATOM 1382 C C . GLU A 1 174 ? -24.133 17.907 24.114 1.00 66.06 174 GLU A C 1
ATOM 1384 O O . GLU A 1 174 ? -24.872 18.879 23.988 1.00 66.06 174 GLU A O 1
ATOM 1389 N N . GLU A 1 175 ? -24.596 16.710 24.489 1.00 66.19 175 GLU A N 1
ATOM 1390 C CA . GLU A 1 175 ? -26.013 16.401 24.746 1.00 66.19 175 GLU A CA 1
ATOM 1391 C C . GLU A 1 175 ? -26.453 16.633 26.205 1.00 66.19 175 GLU A C 1
ATOM 1393 O O . GLU A 1 175 ? -27.618 16.415 26.537 1.00 66.19 175 GLU A O 1
ATOM 1398 N N . GLY A 1 176 ? -25.559 17.099 27.086 1.00 56.47 176 GLY A N 1
ATOM 1399 C CA . GLY A 1 176 ? -25.899 17.433 28.476 1.00 56.47 176 GLY A CA 1
ATOM 1400 C C . GLY A 1 176 ? -26.299 16.231 29.340 1.00 56.47 176 GLY A C 1
ATOM 1401 O O . GLY A 1 176 ? -26.892 16.415 30.402 1.00 56.47 176 GLY A O 1
ATOM 1402 N N . GLN A 1 177 ? -25.988 15.010 28.899 1.00 58.41 177 GLN A N 1
ATOM 1403 C CA . GLN A 1 177 ? -26.139 13.807 29.713 1.00 58.41 177 GLN A CA 1
ATOM 1404 C C . GLN A 1 177 ? -24.864 13.608 30.556 1.00 58.41 177 GLN A C 1
ATOM 1406 O O . GLN A 1 177 ? -23.770 13.788 30.012 1.00 58.41 177 GLN A O 1
ATOM 1411 N N . PRO A 1 178 ? -24.98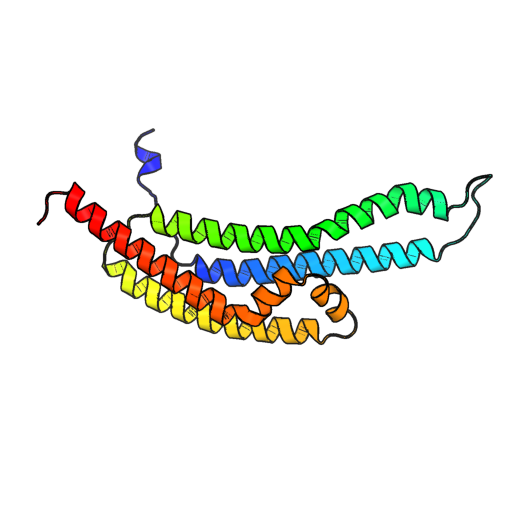7 13.295 31.864 1.00 53.72 178 PRO A N 1
ATOM 1412 C CA . PRO A 1 178 ? -23.843 13.121 32.763 1.00 53.72 178 PRO A CA 1
ATOM 1413 C C . PRO A 1 178 ? -22.880 12.009 32.319 1.00 53.72 178 PRO A C 1
ATOM 1415 O O . PRO A 1 178 ? -23.332 11.011 31.707 1.00 53.72 178 PRO A O 1
#

Sequence (178 aa):
MKKLINNKKGEYADVFIFIIMSFIIVVFFGIMYYGFTLFDNALGTIQFDIGDTNFTTIVNQTWGQVYDAYGQLRTLAYVLIFGMILTIFVSAWAVRKPPIFLVIWIITSLVGIIAGVYISNAYLLLLNNPDFGSTLQSFTGASYMLLYMPYLAAVISLFSGLISLIGLNRSRREEGQP

Radius of gyration: 22.85 Å; chains: 1; bounding box: 51×38×76 Å

pLDDT: mean 87.27, std 11.84, range [49.84, 98.19]

=== Feature glossary ===
Key to the feature types in this record:

Secondary structure (8-state, DSSP). Secondary structure is the local, repeating backbone conformation. DSSP classifies it into eight states by reading the hydrogen-bond network: three helix types (H, G, I), two β types (E, B), two non-regular types (T, S), and unstructured coil (-).

Backbone torsions (φ/ψ). Backbone dihedral angles. Every residue except chain termini has a φ (preceding-C → N → Cα → C) and a ψ (N → Cα → C → next-N). They are reported in degrees following the IUPAC sign convention. Secondary structure is essentially a statement about which (φ, ψ) basin each residue occupies.

Predicted aligned error. Predicted Aligned Error (PAE) is an AlphaFold confidence matrix: entry (i, j) is the expected error in the position of residue j, in ångströms, when the prediction is superimposed on the true structure at residue i. Low PAE within a block of residues means that block is internally rigid and well-predicted; high PAE between two blocks means their relative placement is uncertain even if each block individually is confident.

B-factor. B-factor (Debye–Waller factor) reflects atomic displacement in the crystal lattice. It is an experimental observable (units Å²), not a prediction; low values mean the atom is pinned down, high values mean it moves or is heterogeneous across the crystal.

Secondary structure (3-state, P-SEA). Three-state secondary structure (P-SEA) collapses the eight DSSP classes into helix (a), strand (b), and coil (c). P-SEA assigns these from Cα geometry alone — distances and angles — without requiring backbone oxygens, so it works on any Cα trace.

Sequence. Primary structure: the covalent order of the twenty standard amino acids along the backbone. Two proteins with the same sequence will (almost always) fold to the same structure; two with 30% identity often share a fold but not the details.

pLDDT. pLDDT is the predicted lDDT-Cα score: AlphaFold's confidence that the local environment of each residue (all inter-atomic distances within 15 Å) is correctly placed. It is a per-residue number between 0 and 100, with higher meaning more reliable.

InterPro / GO / CATH / organism. Functional annotations link the protein to curated databases. InterPro entries identify conserved domains and families by matching the sequence against member-database signatures (Pfam, PROSITE, CDD, …). Gene Ontology (GO) terms describe molecular function, biological process, and cellular component in a controlled vocabulary. CATH places the structure in a hierarchical fold classification (Class/Architecture/Topology/Homologous-superfamily). The organism is the source species.

Co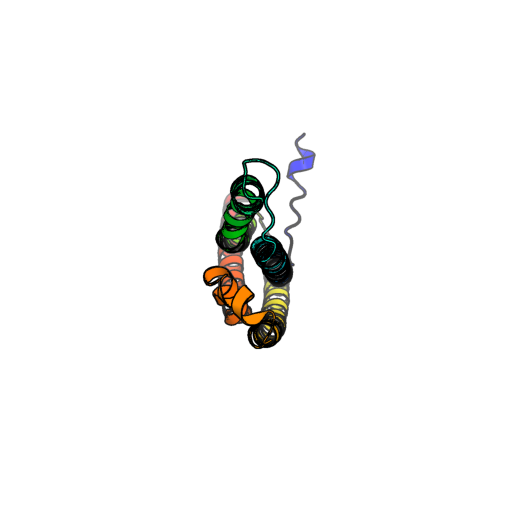ntact-map, Ramachandran, and PAE plots. Three diagnostic plots accompany the record. The Cα contact map visualizes the tertiary structure as a 2D adjacency matrix (8 Å cutoff, sequence-local contacts suppressed). The Ramachandran plot shows the distribution of backbone (φ, ψ) torsions, with points in the α and β basins reflecting secondary structure content. The PAE plot shows AlphaFold's inter-residue confidence as a color matrix.

mmCIF coordinates. The mmCIF table is the protein's shape written out atom by atom. For each backbone N, Cα, C, and carbonyl O, it records an (x, y, z) coordinate triple in Å plus the residue type, chain letter, and residue number.

Radius of gyration, Cα contacts, bounding box. Three whole-structure scalars: the radius of gyration (RMS distance of Cα from centroid, in Å), the count of Cα–Cα contacts (pairs closer than 8 Å and separated by more than four residues in sequence — i.e. tertiary, not local, contacts), and the bounding-box dimensions. Together they distinguish compact globular folds from extended fibres or disordered chains.

Foldseek 3Di. The Foldseek 3Di string encodes local tertiary geometry as a 20-letter alphabet — one character per residue — derived from the relative positions of nearby Cα atoms. Unlike the amino-acid sequence, 3Di is a direct function of the 3D structure, so two proteins with the same fold have similar 3Di strings even at low sequence identity.

Rendered structure images. Six rendered views show the 3D structure from the faces of a cube — i.e. along ±x, ±y, ±z. Rendering representation is drawn randomly per protein from cartoon (secondary-structure ribbons), sticks (backbone bonds), or molecular surface; coloring is either N→C rainbow (blue at the N-terminus through red at the C-terminus) or one color per chain.

Nearest PDB structures. The Foldseek neighbor list gives the closest experimentally determined structures in the PDB, ranked by structural alignment. TM-score near 1 means near-identical fold; near 0.3 means only rough topology match. This is how one finds what a novel AlphaFold prediction most resembles in the solved-structure universe.

Solvent-accessible surface area. SASA measures how much of the protein is reachable by solvent. It is computed by rolling a water-sized probe over the atomic surface and summing the exposed area (Å²). Per-residue SASA distinguishes core (buried, low SASA) from surface (exposed, high SASA) residues; total SASA is a whole-molecule size measure.